Protein AF-A0A535X1C7-F1 (afdb_monomer)

Nearest PDB structures (foldseek):
 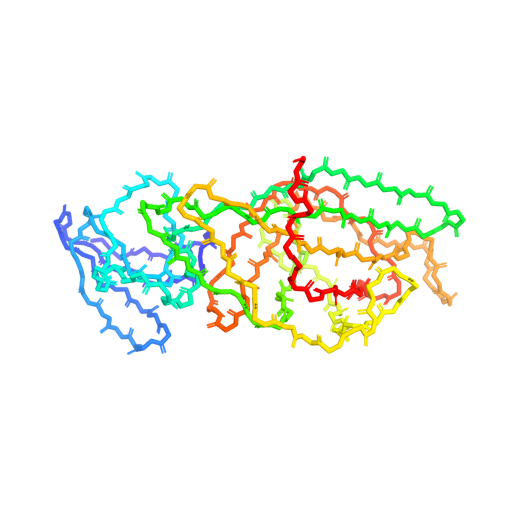 3o0l-assembly1_B  TM=4.549E-01  e=1.959E-02  Shewanella loihica PV-4
  3s3j-assembly1_A  TM=3.637E-01  e=4.095E-01  Homo sapiens
  6d3f-assembly2_B  TM=5.573E-01  e=8.124E+00  Homo sapiens
  4bei-assembly1_H  TM=3.444E-01  e=8.124E+00  Vibrio cholerae MJ-1236

Foldseek 3Di:
DWDQDLQFRWTWDDPQFKIFTQDPVGTDIDGPQEDEQQDAAPPLGHYPPHDDAAAARHNPQWDKDWPDWDDDPQKIKTKMKIWGQAQHKYKAWAWKDKFFAAPVRHTAQADEAECDDDPQHPDHTDIDIAGHRGMWIKMKMAGQDAPDPDPAFDWGQKMFIAGHVHDTTRIDGDTDRHHPRRYIYIHTIGHDPDD

Mean predicted aligned error: 5.24 Å

Structure (mmCIF, N/CA/C/O backbone):
data_AF-A0A535X1C7-F1
#
_entry.id   AF-A0A535X1C7-F1
#
loop_
_atom_site.group_PDB
_atom_site.id
_atom_site.type_symbol
_atom_site.label_atom_id
_atom_site.label_alt_id
_atom_site.label_comp_id
_atom_site.label_asym_id
_atom_site.label_entity_id
_atom_site.label_seq_id
_atom_site.pdbx_PDB_ins_code
_atom_site.Cartn_x
_atom_site.Cartn_y
_atom_site.Cartn_z
_atom_site.occupancy
_atom_site.B_iso_or_equiv
_atom_site.auth_seq_id
_atom_site.auth_comp_id
_atom_site.auth_asym_id
_atom_site.auth_atom_id
_atom_site.pdbx_PDB_model_num
ATOM 1 N N . MET A 1 1 ? -2.724 -20.119 21.065 1.00 73.81 1 MET A N 1
ATOM 2 C CA . MET A 1 1 ? -1.920 -20.561 19.904 1.00 73.81 1 MET A CA 1
ATOM 3 C C . MET A 1 1 ? -0.939 -19.453 19.563 1.00 73.81 1 MET A C 1
ATOM 5 O O . MET A 1 1 ? -1.372 -18.312 19.472 1.00 73.81 1 MET A O 1
ATOM 9 N N . LEU A 1 2 ? 0.356 -19.763 19.443 1.00 75.88 2 LEU A N 1
ATOM 10 C CA . LEU A 1 2 ? 1.364 -18.823 18.938 1.00 75.88 2 LEU A CA 1
ATOM 11 C C . LEU A 1 2 ? 1.465 -19.005 17.423 1.00 75.88 2 LEU A C 1
ATOM 13 O O . LEU A 1 2 ? 1.572 -20.139 16.959 1.00 75.88 2 LEU A O 1
ATOM 17 N N . VAL A 1 3 ? 1.399 -17.911 16.673 1.00 76.38 3 VAL A N 1
ATOM 18 C CA . VAL A 1 3 ? 1.400 -17.927 15.210 1.00 76.38 3 VAL A CA 1
ATOM 19 C C . VAL A 1 3 ? 2.336 -16.843 14.699 1.00 76.38 3 VAL A C 1
ATOM 21 O O . VAL A 1 3 ? 2.285 -15.696 15.142 1.00 76.38 3 VAL A O 1
ATOM 24 N N . TRP A 1 4 ? 3.163 -17.200 13.721 1.00 74.88 4 TRP A N 1
ATOM 25 C CA . TRP A 1 4 ? 3.834 -16.214 12.886 1.00 74.88 4 TRP A CA 1
ATOM 26 C C . TRP A 1 4 ? 2.927 -15.852 11.709 1.00 74.88 4 TRP A C 1
ATOM 28 O O . TRP A 1 4 ? 2.532 -16.714 10.919 1.00 74.88 4 TRP A O 1
ATOM 38 N N . ARG A 1 5 ? 2.567 -14.573 11.601 1.00 75.88 5 ARG A N 1
ATOM 39 C CA . ARG A 1 5 ? 1.722 -14.044 10.529 1.00 75.88 5 ARG A CA 1
ATOM 40 C C . ARG A 1 5 ? 2.622 -13.575 9.393 1.00 75.88 5 ARG A C 1
ATOM 42 O O . ARG A 1 5 ? 3.002 -12.410 9.361 1.00 75.88 5 ARG A O 1
ATOM 49 N N . LYS A 1 6 ? 2.927 -14.462 8.434 1.00 66.00 6 LYS A N 1
ATOM 50 C CA . LYS A 1 6 ? 3.754 -14.114 7.256 1.00 66.00 6 LYS A CA 1
ATOM 51 C C . LYS A 1 6 ? 3.234 -12.873 6.514 1.00 66.00 6 LYS A C 1
ATOM 53 O O . LYS A 1 6 ? 4.038 -12.094 6.026 1.00 66.00 6 LYS A O 1
ATOM 58 N N . ALA A 1 7 ? 1.911 -12.688 6.457 1.00 65.12 7 ALA A N 1
ATOM 59 C CA . ALA A 1 7 ? 1.269 -11.583 5.739 1.00 65.12 7 ALA A CA 1
ATOM 60 C C . ALA A 1 7 ? 1.717 -10.191 6.216 1.00 65.12 7 ALA A C 1
ATOM 62 O O . ALA A 1 7 ? 1.926 -9.315 5.384 1.00 65.12 7 ALA A O 1
ATOM 63 N N . ASP A 1 8 ? 1.927 -10.028 7.524 1.00 68.88 8 ASP A N 1
ATOM 64 C CA . ASP A 1 8 ? 2.294 -8.744 8.139 1.00 68.88 8 ASP A CA 1
ATOM 65 C C . ASP A 1 8 ? 3.696 -8.801 8.774 1.00 68.88 8 ASP A C 1
ATOM 67 O O . ASP A 1 8 ? 4.168 -7.835 9.361 1.00 68.88 8 ASP A O 1
ATOM 71 N N . ASN A 1 9 ? 4.358 -9.957 8.655 1.00 76.81 9 ASN A N 1
ATOM 72 C CA . ASN A 1 9 ? 5.636 -10.309 9.267 1.00 76.81 9 ASN A CA 1
ATOM 73 C C . ASN A 1 9 ? 5.696 -10.093 10.793 1.00 76.81 9 ASN A C 1
ATOM 75 O O . ASN A 1 9 ? 6.733 -9.720 11.338 1.00 76.81 9 ASN A O 1
ATOM 79 N N . LEU A 1 10 ? 4.588 -10.358 11.491 1.00 82.31 10 LEU A N 1
ATOM 80 C CA . LEU A 1 10 ? 4.491 -10.202 12.945 1.00 82.31 10 LEU A CA 1
ATOM 81 C C . LEU A 1 10 ? 4.341 -11.534 13.662 1.00 82.31 10 LEU A C 1
ATOM 83 O O . LEU A 1 10 ? 3.752 -12.492 13.149 1.00 82.31 10 LEU A O 1
ATOM 87 N N . THR A 1 11 ? 4.808 -11.557 14.905 1.00 86.25 11 THR A N 1
ATOM 88 C CA . THR A 1 11 ? 4.512 -12.640 15.840 1.00 86.25 11 THR A CA 1
ATOM 89 C C . THR A 1 11 ? 3.292 -12.258 16.664 1.00 86.25 11 THR A C 1
ATOM 91 O O . THR A 1 11 ? 3.236 -11.176 17.247 1.00 86.25 11 THR A O 1
ATOM 94 N N . ALA A 1 12 ? 2.304 -13.150 16.719 1.00 88.56 12 ALA A N 1
ATOM 95 C CA . ALA A 1 12 ? 1.123 -12.955 17.543 1.00 88.56 12 ALA A CA 1
ATOM 96 C C . ALA A 1 12 ? 0.760 -14.231 18.305 1.00 88.56 12 ALA A C 1
ATOM 98 O O . ALA A 1 12 ? 0.859 -15.350 17.798 1.00 88.56 12 ALA A O 1
ATOM 99 N N . PHE A 1 13 ? 0.295 -14.062 19.534 1.00 88.81 13 PHE A N 1
ATOM 100 C CA . PHE A 1 13 ? -0.318 -15.120 20.326 1.00 88.81 13 PHE A CA 1
ATOM 101 C C . PHE A 1 13 ? -1.794 -14.793 20.520 1.00 88.81 13 PHE A C 1
ATOM 103 O O . PHE A 1 13 ? -2.126 -13.659 20.833 1.00 88.81 13 PHE A O 1
ATOM 110 N N . THR A 1 14 ? -2.680 -15.776 20.368 1.00 90.12 14 THR A N 1
ATOM 111 C CA . THR A 1 14 ? -4.113 -15.611 20.660 1.00 90.12 14 THR A CA 1
ATOM 112 C C . THR A 1 14 ? -4.622 -16.702 21.593 1.00 90.12 14 THR A C 1
ATOM 114 O O . THR A 1 14 ? -4.205 -17.865 21.498 1.00 90.12 14 THR A O 1
ATOM 117 N N . ASN A 1 15 ? -5.540 -16.343 22.490 1.00 90.75 15 ASN A N 1
ATOM 118 C CA . ASN A 1 15 ? -6.303 -17.289 23.311 1.00 90.75 15 ASN A CA 1
ATOM 119 C C . ASN A 1 15 ? -7.734 -17.522 22.777 1.00 90.75 15 ASN A C 1
ATOM 121 O O . ASN A 1 15 ? -8.519 -18.196 23.438 1.00 90.75 15 ASN A O 1
ATOM 125 N N . GLY A 1 16 ? -8.067 -16.973 21.601 1.00 89.19 16 GLY A N 1
ATOM 126 C CA . GLY A 1 16 ? -9.388 -17.060 20.970 1.00 89.19 16 GLY A CA 1
ATOM 127 C C . GLY A 1 16 ? -10.312 -15.868 21.243 1.00 89.19 16 GLY A C 1
ATOM 128 O O . GLY A 1 16 ? -11.309 -15.715 20.548 1.00 89.19 16 GLY A O 1
ATOM 129 N N . THR A 1 17 ? -9.992 -15.004 22.211 1.00 9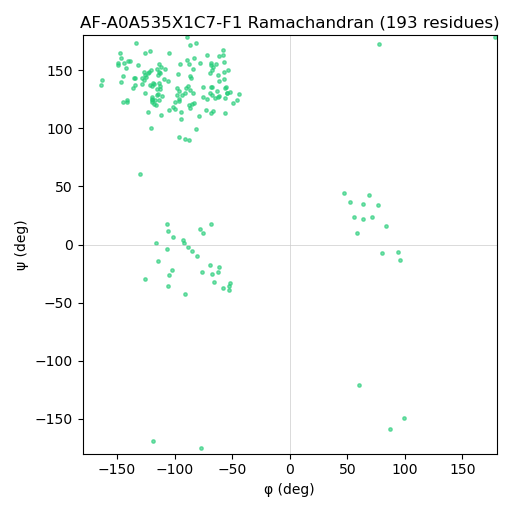3.25 17 THR A N 1
ATOM 130 C CA . THR A 1 17 ? -10.744 -13.761 22.482 1.00 93.25 17 THR A CA 1
ATOM 131 C C . THR A 1 17 ? -9.850 -12.524 22.483 1.00 93.25 17 THR A C 1
ATOM 133 O O . THR A 1 17 ? -10.288 -11.433 22.115 1.00 93.25 17 THR A O 1
ATOM 136 N N . GLN A 1 18 ? -8.586 -12.699 22.857 1.00 94.62 18 GLN A N 1
ATOM 137 C CA . GLN A 1 18 ? -7.546 -11.686 22.884 1.00 94.62 18 GLN A CA 1
ATOM 138 C C . GLN A 1 18 ? -6.329 -12.148 22.101 1.00 94.62 18 GLN A C 1
ATOM 140 O O . GLN A 1 18 ? -5.991 -13.337 22.075 1.00 94.62 18 GLN A O 1
ATOM 145 N N . SER A 1 19 ? -5.657 -11.166 21.519 1.00 94.00 19 SER A N 1
ATOM 146 C CA . SER A 1 19 ? -4.437 -11.332 20.753 1.00 94.00 19 SER A CA 1
ATOM 147 C C . SER A 1 19 ? -3.358 -10.409 21.325 1.00 94.00 19 SER A C 1
ATOM 149 O O . SER A 1 19 ? -3.596 -9.226 21.565 1.00 94.00 19 SER A O 1
ATOM 151 N N . TRP A 1 20 ? -2.181 -10.976 21.576 1.00 94.44 20 TRP A N 1
ATOM 152 C CA . TRP A 1 20 ? -0.953 -10.283 21.952 1.00 94.44 20 TRP A CA 1
ATOM 153 C C . TRP A 1 20 ? -0.083 -10.205 20.710 1.00 94.44 20 TRP A C 1
ATOM 155 O O . TRP A 1 20 ? 0.270 -11.247 20.152 1.00 94.44 20 TRP A O 1
ATOM 165 N N . VAL A 1 21 ? 0.213 -8.994 20.259 1.00 93.94 21 VAL A N 1
ATOM 166 C CA . VAL A 1 21 ? 0.893 -8.740 18.991 1.00 93.94 21 VAL A CA 1
ATOM 167 C C . VAL A 1 21 ? 2.195 -8.014 19.285 1.00 93.94 21 VAL A C 1
ATOM 169 O O . VAL A 1 21 ? 2.185 -6.989 19.958 1.00 93.94 21 VAL A O 1
ATOM 172 N N . ASP A 1 22 ? 3.304 -8.565 18.802 1.00 91.88 22 ASP A N 1
ATOM 173 C CA . ASP A 1 22 ? 4.608 -7.905 18.838 1.00 91.88 22 ASP A CA 1
ATOM 174 C C . ASP A 1 22 ? 4.688 -6.919 17.669 1.00 91.88 22 ASP A C 1
ATOM 176 O O . ASP A 1 22 ? 4.850 -7.341 16.524 1.00 91.88 22 ASP A O 1
ATOM 180 N N . GLY A 1 23 ? 4.448 -5.636 17.949 1.00 91.25 23 GLY A N 1
ATOM 181 C CA . GLY A 1 23 ? 4.318 -4.564 16.964 1.00 91.25 23 GLY A CA 1
ATOM 182 C C . GLY A 1 23 ? 5.372 -3.458 17.114 1.00 91.25 23 GLY A C 1
ATOM 183 O O . GLY A 1 23 ? 6.322 -3.583 17.887 1.00 91.25 23 GLY A O 1
ATOM 184 N N . PRO A 1 24 ? 5.211 -2.325 16.404 1.00 91.88 24 PRO A N 1
ATOM 185 C CA . PRO A 1 24 ? 6.160 -1.207 16.445 1.00 91.88 24 PRO A CA 1
ATOM 186 C C . PRO A 1 24 ? 6.321 -0.563 17.833 1.00 91.88 24 PRO A C 1
ATOM 188 O O . PRO A 1 24 ? 7.327 0.097 18.085 1.00 91.88 24 PRO A O 1
ATOM 191 N N . PHE A 1 25 ? 5.362 -0.769 18.739 1.00 92.50 25 PHE A N 1
ATOM 192 C CA . PHE A 1 25 ? 5.393 -0.260 20.114 1.00 92.50 25 PHE A CA 1
ATOM 193 C C . PHE A 1 25 ? 5.675 -1.361 21.151 1.00 92.50 25 PHE A C 1
ATOM 195 O O . PHE A 1 25 ? 5.450 -1.170 22.346 1.00 92.50 25 PHE A O 1
ATOM 202 N N . GLY A 1 26 ? 6.206 -2.503 20.704 1.00 92.44 26 GLY A N 1
ATOM 203 C CA . GLY A 1 26 ? 6.434 -3.691 21.520 1.00 92.44 26 GLY A CA 1
ATOM 204 C C . GLY A 1 26 ? 5.211 -4.605 21.568 1.00 92.44 26 GLY A C 1
ATOM 205 O O . GLY A 1 26 ? 4.350 -4.570 20.690 1.00 92.44 26 GLY A O 1
ATOM 206 N N . VAL A 1 27 ? 5.145 -5.450 22.598 1.00 93.69 27 VAL A N 1
ATOM 207 C CA . VAL A 1 27 ? 4.036 -6.397 22.763 1.00 93.69 27 VAL A CA 1
ATOM 208 C C . VAL A 1 27 ? 2.818 -5.678 23.331 1.00 93.69 27 VAL A C 1
ATOM 210 O O . VAL A 1 27 ? 2.787 -5.315 24.507 1.00 93.69 27 VAL A O 1
ATOM 213 N N . GLU A 1 28 ? 1.788 -5.540 22.505 1.00 95.00 28 GLU A N 1
ATOM 214 C CA . GLU A 1 28 ? 0.512 -4.926 22.862 1.00 95.00 28 GLU A CA 1
ATOM 215 C C . GLU A 1 28 ? -0.612 -5.971 22.845 1.00 95.00 28 GLU A C 1
ATOM 217 O O . GLU A 1 28 ? -0.526 -7.000 22.173 1.00 95.00 28 GLU A O 1
ATOM 222 N N . THR A 1 29 ? -1.687 -5.732 23.602 1.00 95.75 29 THR A N 1
ATOM 223 C CA . THR A 1 29 ? -2.838 -6.644 23.681 1.00 95.75 29 THR A CA 1
ATOM 224 C C . THR A 1 29 ? -4.113 -5.972 23.193 1.00 95.75 29 THR A C 1
ATOM 226 O O . THR A 1 29 ? -4.365 -4.805 23.492 1.00 95.75 29 THR A O 1
ATOM 229 N N . ARG A 1 30 ? -4.928 -6.717 22.446 1.00 96.25 30 ARG A N 1
ATOM 230 C CA . ARG A 1 30 ? -6.232 -6.270 21.947 1.00 96.25 30 ARG A CA 1
ATOM 231 C C . ARG A 1 30 ? -7.217 -7.422 21.845 1.00 96.25 30 ARG A C 1
ATOM 233 O O . ARG A 1 30 ? -6.819 -8.587 21.852 1.00 96.25 30 ARG A O 1
ATOM 240 N N . LEU A 1 31 ? -8.504 -7.111 21.703 1.00 96.44 31 LEU A N 1
ATOM 241 C CA . LEU A 1 31 ? -9.489 -8.130 21.345 1.00 96.44 31 LEU A CA 1
ATOM 242 C C . LEU A 1 31 ? -9.229 -8.643 19.924 1.00 96.44 31 LEU A C 1
ATOM 244 O O . LEU A 1 31 ? -8.709 -7.927 19.063 1.00 96.44 31 LEU A O 1
ATOM 248 N N . ASP A 1 32 ? -9.627 -9.884 19.658 1.00 91.38 32 ASP A N 1
ATOM 249 C CA . ASP A 1 32 ? -9.481 -10.451 18.316 1.00 91.38 32 ASP A CA 1
ATOM 250 C C . ASP A 1 32 ? -10.357 -9.723 17.278 1.00 91.38 32 ASP A C 1
ATOM 252 O O . ASP A 1 32 ? -9.929 -9.495 16.145 1.00 91.38 32 ASP A O 1
ATOM 256 N N . ALA A 1 33 ? -11.518 -9.231 17.733 1.00 94.38 33 ALA A N 1
ATOM 257 C CA . ALA A 1 33 ? -12.459 -8.384 16.994 1.00 94.38 33 ALA A CA 1
ATOM 258 C C . ALA A 1 33 ? -12.013 -6.912 16.842 1.00 94.38 33 ALA A C 1
ATOM 260 O O . ALA A 1 33 ? -12.808 -6.061 16.443 1.00 94.38 33 ALA A O 1
ATOM 261 N N . GLN A 1 34 ? -10.768 -6.592 17.198 1.00 96.56 34 GLN A N 1
ATOM 262 C CA . GLN A 1 34 ? -10.167 -5.266 17.046 1.00 96.56 34 GLN A CA 1
ATOM 263 C C . GLN A 1 34 ? -8.905 -5.340 16.179 1.00 96.56 34 GLN A C 1
ATOM 265 O O . GLN A 1 34 ? -8.350 -6.418 15.953 1.00 96.56 34 GLN A O 1
ATOM 270 N N . ARG A 1 35 ? -8.409 -4.192 15.722 1.00 96.06 35 ARG A N 1
ATOM 271 C CA . ARG A 1 35 ? -7.079 -4.030 15.116 1.00 96.06 35 ARG A CA 1
ATOM 272 C C . ARG A 1 35 ? -6.400 -2.799 15.692 1.00 96.06 35 ARG A C 1
ATOM 274 O O . ARG A 1 35 ? -7.072 -1.804 15.952 1.00 96.06 35 ARG A O 1
ATOM 281 N N . PHE A 1 36 ? -5.087 -2.849 15.890 1.00 96.75 36 PHE A N 1
ATOM 282 C CA . PHE A 1 36 ? -4.347 -1.613 16.128 1.00 96.75 36 PHE A CA 1
ATOM 283 C C . PHE A 1 36 ? -4.356 -0.756 14.863 1.00 96.75 36 PHE A C 1
ATOM 285 O O . PHE A 1 36 ? -4.397 -1.290 13.758 1.00 96.75 36 PHE A O 1
ATOM 292 N N . PHE A 1 37 ? -4.299 0.566 15.013 1.00 96.25 37 PHE A N 1
ATOM 293 C CA . PHE A 1 37 ? -4.311 1.504 13.884 1.00 96.25 37 PHE A CA 1
ATOM 294 C C . PHE A 1 37 ? -3.259 1.193 12.806 1.00 96.25 37 PHE A C 1
ATOM 296 O O . PHE A 1 37 ? -3.503 1.396 11.621 1.00 96.25 37 PHE A O 1
ATOM 303 N N . TRP A 1 38 ? -2.106 0.660 13.204 1.00 94.88 38 TRP A N 1
ATOM 304 C CA . TRP A 1 38 ? -0.990 0.339 12.320 1.00 94.88 38 TRP A CA 1
ATOM 305 C C . TRP A 1 38 ? -1.103 -1.047 11.656 1.00 94.88 38 TRP A C 1
ATOM 307 O O . TRP A 1 38 ? -0.262 -1.378 10.825 1.00 94.88 38 TRP A O 1
ATOM 317 N N . GLU A 1 39 ? -2.103 -1.870 11.997 1.00 94.69 39 GLU A N 1
ATOM 318 C CA . GLU A 1 39 ? -2.315 -3.196 11.394 1.00 94.69 39 GLU A CA 1
ATOM 319 C C . GLU A 1 39 ? -3.138 -3.130 10.103 1.00 94.69 39 GLU A C 1
ATOM 321 O O . GLU A 1 39 ? -4.135 -2.417 10.059 1.00 94.69 39 GLU A O 1
ATOM 326 N N . PRO A 1 40 ? -2.844 -3.957 9.085 1.00 93.94 40 PRO A N 1
ATOM 327 C CA . PRO A 1 40 ? -3.793 -4.207 8.007 1.00 93.94 40 PRO A CA 1
ATOM 328 C C . PRO A 1 40 ? -5.139 -4.718 8.543 1.00 93.94 40 PRO A C 1
ATOM 330 O O . PRO A 1 40 ? -5.199 -5.614 9.394 1.00 93.94 40 PRO A O 1
ATOM 333 N N . ASN A 1 41 ? -6.232 -4.159 8.022 1.00 95.25 41 ASN A N 1
ATOM 334 C CA . ASN A 1 41 ? -7.592 -4.442 8.485 1.00 95.25 41 ASN A CA 1
ATOM 335 C C . ASN A 1 41 ? -8.548 -4.781 7.323 1.00 95.25 41 ASN A C 1
ATOM 337 O O . ASN A 1 41 ? -9.543 -4.085 7.116 1.00 95.25 41 ASN A O 1
ATOM 341 N N . PRO A 1 42 ? -8.275 -5.848 6.547 1.00 90.62 42 PRO A N 1
ATOM 342 C CA . PRO A 1 42 ? -9.122 -6.226 5.412 1.00 90.62 42 PRO A CA 1
ATOM 343 C C . PRO A 1 42 ? -10.554 -6.604 5.828 1.00 90.62 42 PRO A C 1
ATOM 345 O O . PRO A 1 42 ? -11.471 -6.502 5.018 1.00 90.62 42 PRO A O 1
ATOM 348 N N . ASP A 1 43 ? -10.742 -7.010 7.086 1.00 91.75 43 ASP A N 1
ATOM 349 C CA . ASP A 1 43 ? -12.026 -7.448 7.639 1.00 91.75 43 ASP A CA 1
ATOM 350 C C . ASP A 1 43 ? -12.866 -6.291 8.218 1.00 91.75 43 ASP A C 1
ATOM 352 O O . ASP A 1 43 ? -13.974 -6.523 8.699 1.00 91.75 43 ASP A O 1
ATOM 356 N N . GLY A 1 44 ? -12.354 -5.052 8.210 1.00 93.06 44 GLY A N 1
ATOM 357 C CA . GLY A 1 44 ? -13.087 -3.876 8.696 1.00 93.06 44 GLY A CA 1
ATOM 358 C C . GLY A 1 44 ? -13.423 -3.916 10.193 1.00 93.06 44 GLY A C 1
ATOM 359 O O . GLY A 1 44 ? -14.488 -3.459 10.607 1.00 93.06 44 GLY A O 1
ATOM 360 N N . LEU A 1 45 ? -12.538 -4.482 11.017 1.00 95.50 45 LEU A N 1
ATOM 361 C CA . LEU A 1 45 ? -12.714 -4.563 12.469 1.00 95.50 45 LEU A CA 1
ATOM 362 C C . LEU A 1 45 ? -12.542 -3.198 13.145 1.00 95.50 45 LEU A C 1
ATOM 364 O O . LEU A 1 45 ? -11.946 -2.277 12.585 1.00 95.50 45 LEU A O 1
ATOM 368 N N . ALA A 1 46 ? -13.013 -3.088 14.389 1.00 96.62 46 ALA A N 1
ATOM 369 C CA . ALA A 1 46 ? -12.870 -1.869 15.177 1.00 96.62 46 ALA A CA 1
ATOM 370 C C . ALA A 1 46 ? -11.389 -1.522 15.409 1.00 96.62 46 ALA A C 1
ATOM 372 O O . ALA A 1 46 ? -10.613 -2.345 15.900 1.00 96.62 46 ALA A O 1
ATOM 373 N N . ILE A 1 47 ? -11.012 -0.288 15.081 1.00 97.69 47 ILE A N 1
ATOM 374 C CA . ILE A 1 47 ? -9.636 0.196 15.205 1.00 97.69 47 ILE A CA 1
ATOM 375 C C . ILE A 1 47 ? -9.411 0.767 16.603 1.00 97.69 47 ILE A C 1
ATOM 377 O O . ILE A 1 47 ? -10.258 1.500 17.119 1.00 97.69 47 ILE A O 1
ATOM 381 N N . ILE A 1 48 ? -8.266 0.437 17.205 1.00 96.62 48 ILE A N 1
ATOM 382 C CA . ILE A 1 48 ? -7.834 0.979 18.491 1.00 96.62 48 ILE A CA 1
ATOM 383 C C . ILE A 1 48 ? -6.466 1.697 18.394 1.00 96.62 48 ILE A C 1
ATOM 385 O O . ILE A 1 48 ? -5.545 1.181 17.750 1.00 96.62 48 ILE A O 1
ATOM 389 N N . PRO A 1 49 ? -6.312 2.870 19.045 1.00 95.56 49 PRO A N 1
ATOM 390 C CA . PRO A 1 49 ? -7.396 3.670 19.618 1.00 95.56 49 PRO A CA 1
ATOM 391 C C . PRO A 1 49 ? -8.371 4.129 18.520 1.00 95.56 49 PRO A C 1
ATOM 393 O O . 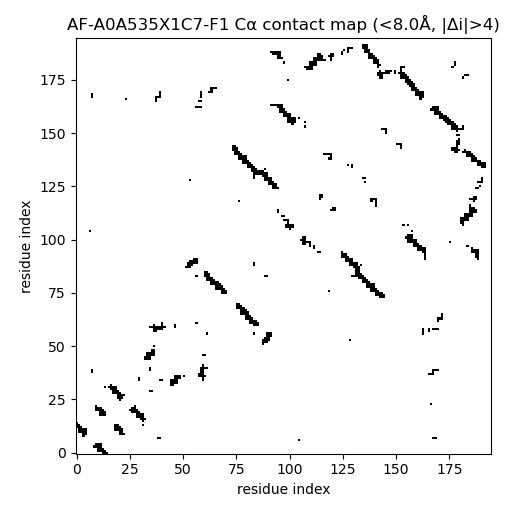PRO A 1 49 ? -8.055 4.053 17.333 1.00 95.56 49 PRO A O 1
ATOM 396 N N . THR A 1 50 ? -9.574 4.549 18.917 1.00 96.12 50 THR A N 1
ATOM 397 C CA . THR A 1 50 ? -10.584 5.013 17.960 1.00 96.12 50 THR A CA 1
ATOM 398 C C . THR A 1 50 ? -9.999 6.151 17.119 1.00 96.12 50 THR A C 1
ATOM 400 O O . THR A 1 50 ? -9.519 7.120 17.713 1.00 96.12 50 THR A O 1
ATOM 403 N N . PRO A 1 51 ? -10.036 6.060 15.777 1.00 95.69 51 PRO A N 1
ATOM 404 C CA . PRO A 1 51 ? -9.530 7.119 14.914 1.00 95.69 51 PRO A CA 1
ATOM 405 C C . PRO A 1 51 ? -10.228 8.451 15.196 1.00 95.69 51 PRO A C 1
ATOM 407 O O . PRO A 1 51 ? -11.414 8.466 15.546 1.00 95.69 51 PRO A O 1
ATOM 410 N N . THR A 1 52 ? -9.515 9.565 15.022 1.00 96.38 52 THR A N 1
ATOM 411 C CA . THR A 1 52 ? -10.094 10.907 15.116 1.00 96.38 52 THR A CA 1
ATOM 412 C C . THR A 1 52 ? -9.927 11.685 13.813 1.00 96.38 52 THR A C 1
ATOM 414 O O . THR A 1 52 ? -9.009 11.460 13.023 1.00 96.38 52 THR A O 1
ATOM 417 N N . ALA A 1 53 ? -10.871 12.589 13.541 1.00 95.50 53 ALA A N 1
ATOM 418 C CA . ALA A 1 53 ? -10.879 13.336 12.292 1.00 95.50 53 ALA A CA 1
ATOM 419 C C . ALA A 1 53 ? -9.647 14.249 12.193 1.00 95.50 53 ALA A C 1
ATOM 421 O O . ALA A 1 53 ? -9.416 15.088 13.060 1.00 95.50 53 ALA A O 1
ATOM 422 N N . GLY A 1 54 ? -8.902 14.119 11.097 1.00 92.62 54 GLY A N 1
ATOM 423 C CA . GLY A 1 54 ? -7.684 14.889 10.845 1.00 92.62 54 GLY A CA 1
ATOM 424 C C . GLY A 1 54 ? -6.397 14.190 11.283 1.00 92.62 54 GLY A C 1
ATOM 425 O O . GLY A 1 54 ? -5.322 14.680 10.936 1.00 92.62 54 GLY A O 1
ATOM 426 N N . ASP A 1 55 ? -6.487 13.035 11.954 1.00 95.19 55 ASP A N 1
ATOM 427 C CA . ASP A 1 55 ? -5.328 12.175 12.204 1.00 95.19 55 ASP A CA 1
ATOM 428 C C . ASP A 1 55 ? -4.658 11.755 10.894 1.00 95.19 55 ASP A C 1
ATOM 430 O O . ASP A 1 55 ? -5.236 11.844 9.804 1.00 95.19 55 ASP A O 1
ATOM 434 N N . ARG A 1 56 ? -3.419 11.268 10.987 1.00 95.69 56 ARG A N 1
ATOM 435 C CA . ARG A 1 56 ? -2.778 10.663 9.821 1.00 95.69 56 ARG A CA 1
ATOM 436 C C . ARG A 1 56 ? -3.567 9.438 9.367 1.00 95.69 56 ARG A C 1
ATOM 438 O O . ARG A 1 56 ? -4.142 8.710 10.174 1.00 95.69 56 ARG A O 1
ATOM 445 N N . CYS A 1 57 ? -3.593 9.200 8.066 1.00 97.06 57 CYS A N 1
ATOM 446 C CA . CYS A 1 57 ? -4.206 8.001 7.532 1.00 9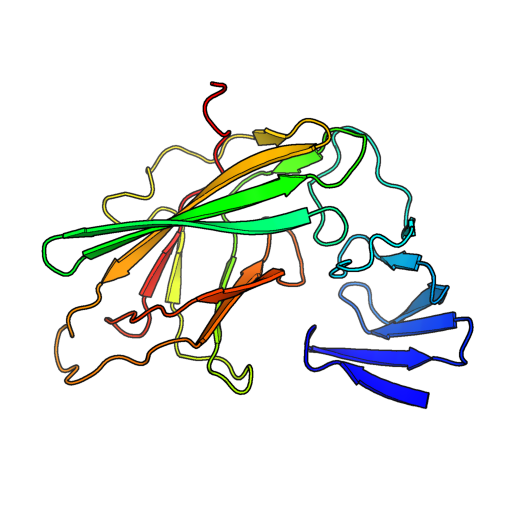7.06 57 CYS A CA 1
ATOM 447 C C . CYS A 1 57 ? -3.365 6.781 7.930 1.00 97.06 57 CYS A C 1
ATOM 449 O O . CYS A 1 57 ? -2.229 6.628 7.483 1.00 97.06 57 CYS A O 1
ATOM 451 N N . HIS A 1 58 ? -3.935 5.924 8.772 1.00 97.25 58 HIS A N 1
ATOM 452 C CA . HIS A 1 58 ? -3.270 4.731 9.277 1.00 97.25 58 HIS A CA 1
ATOM 453 C C . HIS A 1 58 ? -3.602 3.482 8.463 1.00 97.25 58 HIS A C 1
ATOM 455 O O . HIS A 1 58 ? -4.675 3.387 7.868 1.00 97.25 58 HIS A O 1
ATOM 461 N N . THR A 1 59 ? -2.711 2.493 8.496 1.00 96.88 59 THR A N 1
ATOM 462 C CA . THR A 1 59 ? -2.823 1.245 7.721 1.00 96.88 59 THR A CA 1
ATOM 463 C C . THR A 1 59 ? -4.171 0.536 7.917 1.00 96.88 59 THR A C 1
ATOM 465 O O . THR A 1 59 ? -4.759 0.065 6.945 1.00 96.88 59 THR A O 1
ATOM 468 N N . ALA A 1 60 ? -4.720 0.524 9.137 1.00 97.00 60 ALA A N 1
ATOM 469 C CA . ALA A 1 60 ? -5.999 -0.123 9.446 1.00 97.00 60 ALA A CA 1
ATOM 470 C C . ALA A 1 60 ? -7.229 0.573 8.846 1.00 97.00 60 ALA A C 1
ATOM 472 O O . ALA A 1 60 ? -8.307 -0.018 8.803 1.00 97.00 60 ALA A O 1
ATOM 473 N N . GLY A 1 61 ? -7.093 1.834 8.437 1.00 97.00 61 GLY A N 1
ATOM 474 C CA . GLY A 1 61 ? -8.158 2.628 7.827 1.00 97.00 61 GLY A CA 1
ATOM 475 C C . GLY A 1 61 ? -7.988 2.810 6.323 1.00 97.00 61 GLY A C 1
ATOM 476 O O . GLY A 1 61 ? -8.648 3.673 5.751 1.00 97.00 61 GLY A O 1
ATOM 477 N N . LEU A 1 62 ? -7.080 2.068 5.685 1.00 97.44 62 LEU A N 1
ATOM 478 C CA . LEU A 1 62 ? -6.687 2.297 4.302 1.00 97.44 62 LEU A CA 1
ATOM 479 C C . LEU A 1 62 ? -6.812 1.048 3.436 1.00 97.44 62 LEU A C 1
ATOM 481 O O . LEU A 1 62 ? -6.412 -0.049 3.817 1.00 97.44 62 LEU A O 1
ATOM 485 N N . ALA A 1 63 ? -7.255 1.264 2.200 1.00 97.25 63 ALA A N 1
ATOM 486 C CA . ALA A 1 63 ? -7.133 0.296 1.119 1.00 97.25 63 ALA A CA 1
ATOM 487 C C . ALA A 1 63 ? -6.206 0.824 0.021 1.00 97.25 63 ALA A C 1
ATOM 489 O O . ALA A 1 63 ? -6.194 2.018 -0.284 1.00 97.25 63 ALA A O 1
ATOM 490 N N . LEU A 1 64 ? -5.465 -0.088 -0.605 1.00 97.62 64 LEU A N 1
ATOM 491 C CA . LEU A 1 64 ? -4.576 0.190 -1.728 1.00 97.62 64 LEU A CA 1
ATOM 492 C C . LEU A 1 64 ? -5.103 -0.493 -2.990 1.00 97.62 64 LEU A C 1
ATOM 494 O O . LEU A 1 64 ? -5.505 -1.655 -2.949 1.00 97.62 64 LEU A O 1
ATOM 498 N N . ALA A 1 65 ? -5.036 0.201 -4.122 1.00 97.12 65 ALA A N 1
ATOM 499 C CA . ALA A 1 65 ? -5.319 -0.369 -5.433 1.00 97.12 65 ALA A CA 1
ATOM 500 C C . ALA A 1 65 ? -4.377 0.195 -6.501 1.00 97.12 65 ALA A C 1
ATOM 502 O O . ALA A 1 65 ? -3.938 1.340 -6.416 1.00 97.12 65 ALA A O 1
ATOM 503 N N . VAL A 1 66 ? -4.111 -0.592 -7.544 1.00 96.06 66 VAL A N 1
ATOM 504 C CA . VAL A 1 66 ? -3.544 -0.075 -8.795 1.00 96.06 66 VAL A CA 1
ATOM 505 C C . VAL A 1 66 ? -4.682 0.461 -9.665 1.00 96.06 66 VAL A C 1
ATOM 507 O O . VAL A 1 66 ? -5.701 -0.205 -9.839 1.00 96.06 66 VAL A O 1
ATOM 510 N N . VAL A 1 67 ? -4.529 1.680 -10.180 1.00 94.88 67 VAL A N 1
ATOM 511 C CA . VAL A 1 67 ? -5.507 2.326 -11.071 1.00 94.88 67 VAL A CA 1
ATOM 512 C C . VAL A 1 67 ? -5.187 2.015 -12.528 1.00 94.88 67 VAL A C 1
ATOM 514 O O . VAL A 1 67 ? -6.082 1.706 -13.308 1.00 94.88 67 VAL A O 1
ATOM 517 N N . GLY A 1 68 ? -3.908 2.076 -12.889 1.00 91.44 68 GLY A N 1
ATOM 518 C CA . GLY A 1 68 ? -3.439 1.849 -14.248 1.00 91.44 68 GLY A CA 1
ATOM 519 C C . GLY A 1 68 ? -1.931 2.020 -14.356 1.00 91.44 68 GLY A C 1
ATOM 520 O O . GLY A 1 68 ? -1.257 2.335 -13.372 1.00 91.44 68 GLY A O 1
ATOM 521 N N . SER A 1 69 ? -1.410 1.800 -15.558 1.00 91.88 69 SER A N 1
ATOM 522 C CA . SER A 1 69 ? -0.004 2.023 -15.871 1.00 91.88 69 SER A CA 1
ATOM 523 C C . SER A 1 69 ? 0.166 2.493 -17.306 1.00 91.88 69 SER A C 1
ATOM 525 O O . SER A 1 69 ? -0.443 1.914 -18.206 1.00 91.88 69 SER A O 1
ATOM 527 N N . ASP A 1 70 ? 1.066 3.443 -17.508 1.00 88.94 70 ASP A N 1
ATOM 528 C CA . ASP A 1 70 ? 1.470 3.939 -18.817 1.00 88.94 70 ASP A CA 1
ATOM 529 C C . ASP A 1 70 ? 2.924 3.554 -19.080 1.00 88.94 70 ASP A C 1
ATOM 531 O O . ASP A 1 70 ? 3.785 3.698 -18.213 1.00 88.94 70 ASP A O 1
ATOM 535 N N . ALA A 1 71 ? 3.205 3.041 -20.277 1.00 88.88 71 ALA A N 1
ATOM 536 C CA . ALA A 1 71 ? 4.530 2.564 -20.654 1.00 88.88 71 ALA A CA 1
ATOM 537 C C . ALA A 1 71 ? 4.992 3.190 -21.973 1.00 88.88 71 ALA A C 1
ATOM 539 O O . ALA A 1 71 ? 4.233 3.262 -22.939 1.00 88.88 71 ALA A O 1
ATOM 540 N N . GLY A 1 72 ? 6.261 3.590 -22.039 1.00 86.44 72 GLY A N 1
ATOM 541 C CA . GLY A 1 72 ? 6.857 4.182 -23.233 1.00 86.44 72 GLY A CA 1
ATOM 542 C C . GLY A 1 72 ? 8.380 4.180 -23.171 1.00 86.44 72 GLY A C 1
ATOM 543 O O . GLY A 1 72 ? 8.959 4.469 -22.132 1.00 86.44 72 GLY A O 1
ATOM 544 N N . ALA A 1 73 ? 9.032 3.836 -24.287 1.00 86.44 73 ALA A N 1
ATOM 545 C CA . ALA A 1 73 ? 10.495 3.844 -24.421 1.00 86.44 73 ALA A CA 1
ATOM 546 C C . ALA A 1 73 ? 11.242 3.165 -23.248 1.00 86.44 73 ALA A C 1
ATOM 548 O O . ALA A 1 73 ? 12.202 3.714 -22.722 1.00 86.44 73 ALA A O 1
ATOM 549 N N . GLY A 1 74 ? 10.767 1.995 -22.806 1.00 87.38 74 GLY A N 1
ATOM 550 C CA . GLY A 1 74 ? 11.377 1.237 -21.703 1.00 87.38 74 GLY A CA 1
ATOM 551 C C . GLY A 1 74 ? 11.028 1.719 -20.291 1.00 87.38 74 GLY A C 1
ATOM 552 O O . GLY A 1 74 ? 11.261 0.998 -19.326 1.00 87.38 74 GLY A O 1
ATOM 553 N N . ASN A 1 75 ? 10.344 2.852 -20.168 1.00 90.94 75 ASN A N 1
ATOM 554 C CA . ASN A 1 75 ? 9.895 3.410 -18.900 1.00 90.94 75 ASN A CA 1
ATOM 555 C C . ASN A 1 75 ? 8.434 3.021 -18.652 1.00 90.94 75 ASN A C 1
ATOM 55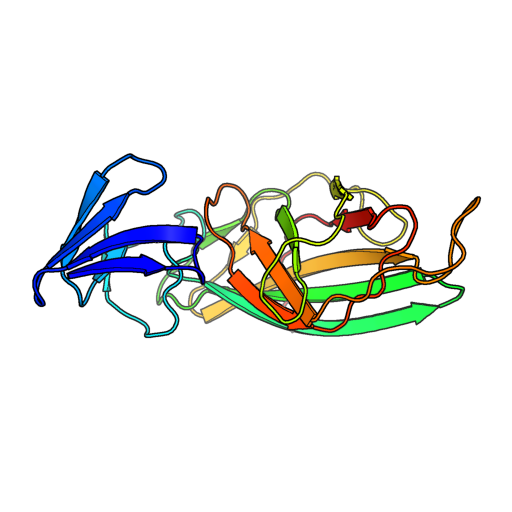7 O O . ASN A 1 75 ? 7.646 2.900 -19.598 1.00 90.94 75 ASN A O 1
ATOM 561 N N . VAL A 1 76 ? 8.066 2.819 -17.389 1.00 93.56 76 VAL A N 1
ATOM 562 C CA . VAL A 1 76 ? 6.687 2.562 -16.965 1.00 93.56 76 VAL A CA 1
ATOM 563 C C . VAL A 1 76 ? 6.362 3.418 -15.753 1.00 93.56 76 VAL A C 1
ATOM 565 O O . VAL A 1 76 ? 7.162 3.529 -14.827 1.00 93.56 76 VAL A O 1
ATOM 568 N N . VAL A 1 77 ? 5.170 4.004 -15.750 1.00 93.50 77 VAL A N 1
ATOM 569 C CA . VAL A 1 77 ? 4.602 4.716 -14.608 1.00 93.50 77 VAL A CA 1
ATOM 570 C C . VAL A 1 77 ? 3.327 3.998 -14.199 1.00 93.50 77 VAL A C 1
ATOM 572 O O . VAL A 1 77 ? 2.409 3.861 -15.000 1.00 93.50 77 VAL A O 1
ATOM 575 N N . GLY A 1 78 ? 3.270 3.524 -12.960 1.00 94.38 78 GLY A N 1
ATOM 576 C CA . GLY A 1 78 ? 2.063 2.990 -12.343 1.00 94.38 78 GLY A CA 1
ATOM 577 C C . GLY A 1 78 ? 1.391 4.040 -11.465 1.00 94.38 78 GLY A C 1
ATOM 578 O O . GLY A 1 78 ? 2.057 4.690 -10.657 1.00 94.38 78 GLY A O 1
ATOM 579 N N . THR A 1 79 ? 0.072 4.159 -11.587 1.00 94.75 79 THR A N 1
ATOM 580 C CA . THR A 1 79 ? -0.764 5.007 -10.732 1.00 94.75 79 THR A CA 1
ATOM 581 C C . THR A 1 79 ? -1.427 4.150 -9.666 1.00 94.75 79 THR A C 1
ATOM 583 O O . THR A 1 79 ? -2.166 3.211 -9.980 1.00 94.75 79 THR A O 1
ATOM 586 N N . PHE A 1 80 ? -1.190 4.484 -8.401 1.00 96.19 80 PHE A N 1
ATOM 587 C CA . PHE A 1 80 ? -1.700 3.753 -7.246 1.00 96.19 80 PHE A CA 1
ATOM 588 C C . PHE A 1 80 ? -2.603 4.654 -6.421 1.00 96.19 80 PHE A C 1
ATOM 590 O O . PHE A 1 80 ? -2.288 5.820 -6.203 1.00 96.19 80 PHE A O 1
ATOM 597 N N . ARG A 1 81 ? -3.719 4.102 -5.949 1.00 97.12 81 ARG A N 1
ATOM 598 C CA . ARG A 1 81 ? -4.730 4.818 -5.176 1.00 97.12 81 ARG A CA 1
ATOM 599 C C . ARG A 1 81 ? -4.800 4.280 -3.759 1.00 97.12 81 ARG A C 1
ATOM 601 O O . ARG A 1 81 ? -4.952 3.075 -3.555 1.00 97.12 81 ARG A O 1
ATOM 608 N N . LEU A 1 82 ? -4.742 5.197 -2.806 1.00 97.50 82 LEU A N 1
ATOM 609 C CA . LEU A 1 82 ? -5.051 4.991 -1.401 1.00 97.50 82 LEU A CA 1
ATOM 610 C C . LEU A 1 82 ? -6.484 5.464 -1.160 1.00 97.50 82 LEU A C 1
ATOM 612 O O . LEU A 1 82 ? -6.853 6.570 -1.547 1.00 97.50 82 LEU A O 1
ATOM 616 N N . THR A 1 83 ? -7.300 4.614 -0.549 1.00 97.56 83 THR A N 1
ATOM 617 C CA . THR A 1 83 ? -8.694 4.920 -0.204 1.00 97.56 83 THR A CA 1
ATOM 618 C C . THR A 1 83 ? -8.824 4.951 1.306 1.00 97.56 83 THR A C 1
ATOM 620 O O . THR A 1 83 ? -8.482 3.966 1.960 1.00 97.56 83 THR A O 1
ATOM 623 N N . ASN A 1 84 ? -9.318 6.061 1.849 1.00 97.38 84 ASN A N 1
ATOM 624 C CA . ASN A 1 84 ? -9.693 6.159 3.253 1.00 97.38 84 ASN A CA 1
ATOM 625 C C . ASN A 1 84 ? -10.983 5.366 3.474 1.00 97.38 84 ASN A C 1
ATOM 627 O O . ASN A 1 84 ? -12.007 5.712 2.905 1.00 97.38 84 ASN A O 1
ATOM 631 N N . GLN A 1 85 ? -10.943 4.307 4.273 1.00 97.00 85 GLN A N 1
ATOM 632 C CA . GLN A 1 85 ? -12.104 3.460 4.569 1.00 97.00 85 GLN A CA 1
ATOM 633 C C . GLN A 1 85 ? -12.872 3.913 5.819 1.00 97.00 85 GLN A C 1
ATOM 635 O O . GLN A 1 85 ? -13.827 3.257 6.228 1.00 97.00 85 GLN A O 1
ATOM 640 N N . LEU A 1 86 ? -12.439 5.003 6.455 1.00 97.06 86 LEU A N 1
ATOM 641 C CA . LEU A 1 86 ? -13.048 5.530 7.669 1.00 97.06 86 LEU A CA 1
ATOM 642 C C . LEU A 1 86 ? -14.194 6.495 7.346 1.00 97.06 86 LEU A C 1
ATOM 644 O O . LEU A 1 86 ? -14.187 7.191 6.331 1.00 97.06 86 LEU A O 1
ATOM 648 N N . ASP A 1 87 ? -15.116 6.636 8.299 1.00 96.81 87 ASP A N 1
ATOM 649 C CA . ASP A 1 87 ? -16.207 7.624 8.272 1.00 96.81 87 ASP A CA 1
ATOM 650 C C . ASP A 1 87 ? -15.759 9.048 8.656 1.00 96.81 87 ASP A C 1
ATOM 652 O O . ASP A 1 87 ? -16.573 9.932 8.923 1.00 96.81 87 ASP A O 1
ATOM 656 N N . MET A 1 88 ? -14.451 9.294 8.697 1.00 96.62 88 MET A N 1
ATOM 657 C CA . MET A 1 88 ? -13.860 10.583 9.041 1.00 96.62 88 MET A CA 1
ATOM 658 C C . MET A 1 88 ? -12.659 10.883 8.155 1.00 96.62 88 MET A C 1
ATOM 660 O O . MET A 1 88 ? -12.052 9.975 7.593 1.00 96.62 88 MET A O 1
ATOM 664 N N . SER A 1 89 ? -12.305 12.160 8.033 1.00 97.38 89 SER A N 1
ATOM 665 C CA . SER A 1 89 ? -11.135 12.568 7.260 1.00 97.38 89 SER A CA 1
ATOM 666 C C . SER A 1 89 ? -9.831 12.152 7.934 1.00 97.38 89 SER A C 1
ATOM 668 O O . SER A 1 89 ? -9.729 12.223 9.158 1.00 97.38 89 SER A O 1
ATOM 670 N N . CYS A 1 90 ? -8.816 11.843 7.138 1.00 97.75 90 CYS A N 1
ATOM 671 C CA . CYS A 1 90 ? -7.447 11.631 7.596 1.00 97.75 90 CYS A CA 1
ATOM 672 C C . CYS A 1 90 ? -6.452 12.391 6.706 1.00 97.75 90 CYS A C 1
ATOM 674 O O . CYS A 1 90 ? -6.843 13.002 5.708 1.00 97.75 90 CYS A O 1
ATOM 676 N N . THR A 1 91 ? -5.172 12.401 7.075 1.00 97.38 91 THR A N 1
ATOM 677 C CA . THR A 1 91 ? -4.129 13.138 6.351 1.00 97.38 91 THR A CA 1
ATOM 678 C C . THR A 1 91 ? -2.950 12.268 5.923 1.00 97.38 91 THR A C 1
ATOM 680 O O . THR A 1 91 ? -2.517 11.373 6.644 1.00 97.38 91 THR A O 1
ATOM 683 N N . PHE A 1 92 ? -2.392 12.557 4.749 1.00 96.12 92 PHE A N 1
ATOM 684 C CA . PHE A 1 92 ? -1.092 12.047 4.316 1.00 96.12 92 P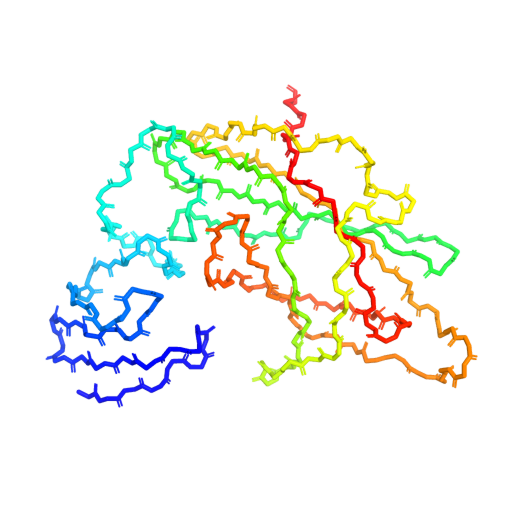HE A CA 1
ATOM 685 C C . PHE A 1 92 ? -0.077 13.181 4.230 1.00 96.12 92 PHE A C 1
ATOM 687 O O . PHE A 1 92 ? -0.416 14.306 3.859 1.00 96.12 92 PHE A O 1
ATOM 694 N N . PHE A 1 93 ? 1.186 12.870 4.507 1.00 94.62 93 PHE A N 1
ATOM 695 C CA . PHE A 1 93 ? 2.299 13.783 4.287 1.00 94.62 93 PHE A CA 1
ATOM 696 C C . PHE A 1 93 ? 3.539 13.003 3.849 1.00 94.62 93 PHE A C 1
ATOM 698 O O . PHE A 1 93 ? 4.003 12.123 4.562 1.00 94.62 93 PHE A O 1
ATOM 705 N N . GLY A 1 94 ? 4.098 13.326 2.682 1.00 92.50 94 GLY A N 1
ATOM 706 C CA . GLY A 1 94 ? 5.333 12.700 2.204 1.00 92.50 94 GLY A CA 1
ATOM 707 C C . GLY A 1 94 ? 5.127 11.571 1.197 1.00 92.50 94 GLY A C 1
ATOM 708 O O . GLY A 1 94 ? 4.208 11.595 0.379 1.00 92.50 94 GLY A O 1
ATOM 709 N N . PHE A 1 95 ? 6.051 10.614 1.226 1.00 93.44 95 PHE A N 1
ATOM 710 C CA . PHE A 1 95 ? 6.203 9.561 0.224 1.00 93.44 95 PHE A CA 1
ATOM 711 C C . PHE A 1 95 ? 5.932 8.196 0.856 1.00 93.44 95 PHE A C 1
ATOM 713 O O . PHE A 1 95 ? 6.498 7.921 1.920 1.00 93.44 95 PHE A O 1
ATOM 720 N N . PRO A 1 96 ? 5.144 7.324 0.212 1.00 95.12 96 PRO A N 1
ATOM 721 C CA . PRO A 1 96 ? 5.028 5.950 0.660 1.00 95.12 96 PRO A CA 1
ATOM 722 C C . PRO A 1 96 ? 6.343 5.185 0.437 1.00 95.12 96 PRO A C 1
ATOM 724 O O . PRO A 1 96 ? 7.157 5.515 -0.430 1.00 95.12 96 PRO A O 1
ATOM 727 N N . GLY A 1 97 ? 6.556 4.147 1.241 1.00 95.94 97 GLY A N 1
ATOM 728 C CA . GLY A 1 97 ? 7.556 3.115 0.981 1.00 95.94 97 GLY A CA 1
ATOM 729 C C . GLY A 1 97 ? 7.014 2.054 0.022 1.00 95.94 97 GLY A C 1
ATOM 730 O O . GLY A 1 97 ? 5.803 1.900 -0.120 1.00 95.94 97 GLY A O 1
ATOM 731 N N . ALA A 1 98 ? 7.908 1.295 -0.610 1.00 96.94 98 ALA A N 1
ATOM 732 C CA . ALA A 1 98 ? 7.542 0.209 -1.512 1.00 96.94 98 ALA A CA 1
ATOM 733 C C . ALA A 1 98 ? 8.534 -0.956 -1.410 1.00 96.94 98 ALA A C 1
ATOM 735 O O . ALA A 1 98 ? 9.733 -0.746 -1.231 1.00 96.94 98 ALA A O 1
ATOM 736 N N . GLN A 1 99 ? 8.026 -2.176 -1.558 1.00 97.50 99 GLN A N 1
ATOM 737 C CA . GLN A 1 99 ? 8.803 -3.410 -1.602 1.00 97.50 99 GLN A CA 1
ATOM 738 C C . GLN A 1 99 ? 8.183 -4.351 -2.640 1.00 97.50 99 GLN A C 1
ATOM 740 O O . GLN A 1 99 ? 7.007 -4.712 -2.548 1.00 97.50 99 GLN A O 1
ATOM 745 N N . LEU A 1 100 ? 8.976 -4.758 -3.632 1.00 98.06 100 LEU A N 1
ATOM 746 C CA . LEU A 1 100 ? 8.585 -5.794 -4.584 1.00 98.06 100 LEU A CA 1
ATOM 747 C C . LEU A 1 100 ? 8.667 -7.156 -3.904 1.00 98.06 100 LEU A C 1
ATOM 749 O O . LEU A 1 100 ? 9.646 -7.449 -3.215 1.00 98.06 100 LEU A O 1
ATOM 753 N N . LEU A 1 101 ? 7.656 -7.991 -4.114 1.00 97.69 101 LEU A N 1
ATOM 754 C CA . LEU A 1 101 ? 7.584 -9.334 -3.552 1.00 97.69 101 LEU A CA 1
ATOM 755 C C . LEU A 1 101 ? 7.371 -10.359 -4.665 1.00 97.69 101 LEU A C 1
ATOM 757 O O . LEU A 1 101 ? 6.665 -10.097 -5.647 1.00 97.69 101 LEU A O 1
ATOM 761 N N . ASP A 1 102 ? 7.948 -11.541 -4.499 1.00 96.50 102 ASP A N 1
ATOM 762 C CA . ASP A 1 102 ? 7.668 -12.681 -5.365 1.00 96.50 102 ASP A CA 1
ATOM 763 C C . ASP A 1 102 ? 6.317 -13.352 -5.029 1.00 96.50 102 ASP A C 1
ATOM 765 O O . ASP A 1 102 ? 5.529 -12.876 -4.204 1.00 96.50 102 ASP A O 1
ATOM 769 N N . ALA A 1 103 ? 6.013 -14.470 -5.694 1.00 95.38 103 ALA A N 1
ATOM 770 C CA . ALA A 1 103 ? 4.768 -15.208 -5.472 1.00 95.38 103 ALA A CA 1
ATOM 771 C C . ALA A 1 103 ? 4.682 -15.868 -4.082 1.00 95.38 103 ALA A C 1
ATOM 773 O O . ALA A 1 103 ? 3.574 -16.082 -3.584 1.00 95.38 103 ALA A O 1
ATOM 774 N N . ALA A 1 104 ? 5.824 -16.174 -3.458 1.00 93.75 104 ALA A N 1
ATOM 775 C CA . ALA A 1 104 ? 5.907 -16.714 -2.104 1.00 93.75 104 ALA A CA 1
ATOM 776 C C . ALA A 1 104 ? 5.778 -15.619 -1.028 1.00 93.75 104 ALA A C 1
ATOM 778 O O . ALA A 1 104 ? 5.597 -15.941 0.152 1.00 93.75 104 ALA A O 1
ATOM 779 N N . GLY A 1 105 ? 5.816 -14.344 -1.429 1.00 92.31 105 GLY A N 1
ATOM 780 C CA . GLY A 1 105 ? 5.810 -13.185 -0.541 1.00 92.31 105 GLY A CA 1
ATOM 781 C C . GLY A 1 105 ? 7.197 -12.826 -0.015 1.00 92.31 105 GLY A C 1
ATOM 782 O O . GLY A 1 105 ? 7.287 -12.091 0.964 1.00 92.31 105 GLY A O 1
ATOM 783 N N . ASP A 1 106 ? 8.258 -13.351 -0.627 1.00 93.94 106 ASP A N 1
ATOM 784 C CA . ASP A 1 106 ? 9.631 -13.051 -0.241 1.00 93.94 106 ASP A CA 1
ATOM 785 C C . ASP A 1 106 ? 10.116 -11.781 -0.974 1.00 93.94 106 ASP A C 1
ATOM 787 O O . ASP A 1 106 ? 9.702 -11.513 -2.111 1.00 93.94 106 ASP A O 1
ATOM 791 N N . PRO A 1 107 ? 10.949 -10.943 -0.326 1.00 95.38 107 PRO A N 1
ATOM 792 C CA . PRO A 1 107 ? 11.360 -9.662 -0.884 1.00 95.38 107 PRO A CA 1
ATOM 793 C C . PRO A 1 107 ? 12.293 -9.825 -2.086 1.00 95.38 107 PRO A C 1
ATOM 795 O O . PRO A 1 107 ? 13.316 -10.505 -2.022 1.00 95.38 107 PRO A O 1
ATOM 798 N N . LEU A 1 108 ? 11.964 -9.129 -3.174 1.00 96.56 108 LEU A N 1
ATOM 799 C CA . LEU A 1 108 ? 12.828 -8.943 -4.338 1.00 96.56 108 LEU A CA 1
ATOM 800 C C . LEU A 1 108 ? 13.704 -7.688 -4.173 1.00 96.56 108 LEU A C 1
ATOM 802 O O . LEU A 1 108 ? 13.337 -6.779 -3.418 1.00 96.56 108 LEU A O 1
ATOM 806 N N . PRO A 1 109 ? 14.836 -7.578 -4.898 1.00 95.75 109 PRO A N 1
ATOM 807 C CA . PRO A 1 109 ? 15.617 -6.345 -4.939 1.00 95.75 109 PRO A CA 1
ATOM 808 C C . PRO A 1 109 ? 14.716 -5.144 -5.227 1.00 95.75 109 PRO A C 1
ATOM 810 O O . PRO A 1 109 ? 13.988 -5.134 -6.217 1.00 95.75 109 PRO A O 1
ATOM 813 N N . THR A 1 110 ? 14.719 -4.172 -4.317 1.00 96.94 110 THR A N 1
ATOM 814 C CA . THR A 1 110 ? 13.923 -2.950 -4.430 1.00 96.94 110 THR A CA 1
ATOM 815 C C . THR A 1 110 ? 14.751 -1.777 -3.924 1.00 96.94 110 THR A C 1
ATOM 817 O O . THR A 1 110 ? 15.232 -1.793 -2.792 1.00 96.94 110 THR A O 1
ATOM 820 N N . ASN A 1 111 ? 14.915 -0.750 -4.752 1.00 95.38 111 ASN A N 1
ATOM 821 C CA . ASN A 1 111 ? 15.589 0.492 -4.392 1.00 95.38 111 ASN A CA 1
ATOM 822 C C . ASN A 1 111 ? 14.609 1.656 -4.564 1.00 95.38 111 ASN A C 1
ATOM 824 O O . ASN A 1 111 ? 14.355 2.098 -5.681 1.00 95.38 111 ASN A O 1
ATOM 828 N N . VAL A 1 112 ? 14.025 2.125 -3.460 1.00 94.50 112 VAL A N 1
ATOM 829 C CA . VAL A 1 112 ? 13.060 3.232 -3.490 1.00 94.50 112 VAL A CA 1
ATOM 830 C C . VAL A 1 112 ? 13.785 4.574 -3.499 1.00 94.50 112 VAL A C 1
ATOM 832 O O . VAL A 1 112 ? 14.507 4.905 -2.559 1.00 94.50 112 VAL A O 1
ATOM 835 N N . VAL A 1 113 ? 13.522 5.380 -4.526 1.00 92.94 113 VAL A N 1
ATOM 836 C CA . VAL A 1 113 ? 14.007 6.757 -4.659 1.00 92.94 113 VAL A CA 1
ATOM 837 C C . VAL A 1 113 ? 12.823 7.715 -4.544 1.00 92.94 113 VAL A C 1
ATOM 839 O O . VAL A 1 113 ? 11.957 7.769 -5.412 1.00 92.94 113 VAL A O 1
ATOM 842 N N . ARG A 1 114 ? 12.763 8.490 -3.458 1.00 90.75 114 ARG A N 1
ATOM 843 C CA . ARG A 1 114 ? 11.675 9.452 -3.210 1.00 90.75 114 ARG A CA 1
ATOM 844 C C . ARG A 1 114 ? 11.839 10.693 -4.088 1.00 90.75 114 ARG A C 1
ATOM 846 O O . ARG A 1 114 ? 12.902 11.307 -4.066 1.00 90.75 114 ARG A O 1
ATOM 853 N N . GLY A 1 115 ? 10.797 11.064 -4.829 1.00 81.69 115 GLY A N 1
ATOM 854 C CA . GLY A 1 115 ? 10.803 12.234 -5.717 1.00 81.69 115 GLY A CA 1
ATOM 855 C C . GLY A 1 115 ? 11.810 12.142 -6.870 1.00 81.69 115 GLY A C 1
ATOM 856 O O . GLY A 1 115 ? 12.248 13.172 -7.377 1.00 81.69 115 GLY A O 1
ATOM 857 N N . GLY A 1 116 ? 12.235 10.926 -7.232 1.00 68.75 116 GLY A N 1
ATOM 858 C CA . GLY A 1 116 ? 13.114 10.672 -8.376 1.00 68.75 116 GLY A CA 1
ATOM 859 C C . GLY A 1 116 ? 12.345 10.502 -9.692 1.00 68.75 116 GLY A C 1
ATOM 860 O O . GLY A 1 116 ? 11.133 10.353 -9.699 1.00 68.75 116 GLY A O 1
ATOM 861 N N . GLY A 1 117 ? 13.043 10.440 -10.824 1.00 64.75 117 GLY A N 1
ATOM 862 C CA . GLY A 1 117 ? 12.431 10.074 -12.109 1.00 64.75 117 GLY A CA 1
ATOM 863 C C . GLY A 1 117 ? 11.609 11.182 -12.787 1.00 64.75 117 GLY A C 1
ATOM 864 O O . GLY A 1 117 ? 11.401 12.267 -12.253 1.00 64.75 117 GLY A O 1
ATOM 865 N N . PHE A 1 118 ? 11.179 10.913 -14.023 1.00 57.59 118 PHE A N 1
ATOM 866 C CA . PHE A 1 118 ? 10.553 11.902 -14.917 1.00 57.59 118 PHE A CA 1
ATOM 867 C C . PHE A 1 118 ? 9.091 12.230 -14.558 1.00 57.59 118 PHE A C 1
ATOM 869 O O . PHE A 1 118 ? 8.606 13.306 -14.896 1.00 57.59 118 PHE A O 1
ATOM 876 N N . SER A 1 119 ? 8.393 11.321 -13.865 1.00 55.88 119 SER A N 1
ATOM 877 C CA . SER A 1 119 ? 6.950 11.433 -13.596 1.00 55.88 119 SER A CA 1
ATOM 878 C C . SER A 1 119 ? 6.577 11.616 -12.121 1.00 55.88 119 SER A C 1
ATOM 880 O O . SER A 1 119 ? 5.440 11.986 -11.838 1.00 55.88 119 SER A O 1
ATOM 882 N N . ALA A 1 120 ? 7.486 11.380 -11.169 1.00 57.44 120 ALA A N 1
ATOM 883 C CA . ALA A 1 120 ? 7.231 11.678 -9.762 1.00 57.44 120 ALA A CA 1
ATOM 884 C C . ALA A 1 120 ? 7.641 13.130 -9.505 1.00 57.44 120 ALA A C 1
ATOM 886 O O . ALA A 1 120 ? 8.796 13.441 -9.232 1.00 57.44 120 ALA A O 1
ATOM 887 N N . THR A 1 121 ? 6.684 14.038 -9.684 1.00 53.16 121 THR A N 1
ATOM 888 C CA . THR A 1 121 ? 6.877 15.487 -9.577 1.00 53.16 121 THR A CA 1
ATOM 889 C C . THR A 1 121 ? 7.713 15.871 -8.354 1.00 53.16 121 THR A C 1
ATOM 891 O O . THR A 1 121 ? 7.370 15.511 -7.228 1.00 53.16 121 THR A O 1
ATOM 894 N N . SER A 1 122 ? 8.746 16.686 -8.573 1.00 52.00 122 SER A N 1
ATOM 895 C CA . SER A 1 122 ? 9.626 17.291 -7.563 1.00 52.00 122 SER A CA 1
ATOM 896 C C . SER A 1 122 ? 8.937 18.348 -6.683 1.00 52.00 122 SER A C 1
ATOM 898 O O . SER A 1 122 ? 9.610 19.199 -6.098 1.00 52.00 122 SER A O 1
ATOM 900 N N . ALA A 1 123 ? 7.601 18.374 -6.648 1.00 60.59 123 ALA A N 1
ATOM 901 C CA . ALA A 1 123 ? 6.866 19.285 -5.789 1.00 60.59 123 ALA A CA 1
ATOM 902 C C . ALA A 1 123 ? 7.106 18.873 -4.326 1.00 60.59 123 ALA A C 1
ATOM 904 O O . ALA A 1 123 ? 7.076 17.675 -4.023 1.00 60.59 123 ALA A O 1
ATOM 905 N N . PRO A 1 124 ? 7.373 19.827 -3.416 1.00 65.56 124 PRO A N 1
ATOM 906 C CA . PRO A 1 124 ? 7.537 19.504 -2.008 1.00 65.56 124 PRO A CA 1
ATOM 907 C C . PRO A 1 124 ? 6.272 18.802 -1.495 1.00 65.56 124 PRO A C 1
ATOM 909 O O . PRO A 1 124 ? 5.170 19.176 -1.910 1.00 65.56 124 PRO A O 1
ATOM 912 N N . PRO A 1 125 ? 6.402 17.802 -0.606 1.00 73.50 125 PRO A N 1
ATOM 913 C CA . PRO A 1 125 ? 5.243 17.156 -0.017 1.00 73.50 125 PRO A CA 1
ATOM 914 C C . PRO A 1 125 ? 4.318 18.184 0.626 1.00 73.50 125 PRO A C 1
ATOM 916 O O . PRO A 1 125 ? 4.754 19.031 1.407 1.00 73.50 125 PRO A O 1
ATOM 919 N N . LEU A 1 126 ? 3.038 18.094 0.290 1.00 85.94 126 LEU A N 1
ATOM 920 C CA . LEU A 1 126 ? 1.974 18.873 0.904 1.00 85.94 126 LEU A CA 1
ATOM 921 C C . LEU A 1 126 ? 1.139 17.939 1.773 1.00 85.94 126 LEU A C 1
ATOM 923 O O . LEU A 1 126 ? 1.024 16.748 1.481 1.00 85.94 126 LEU A O 1
ATOM 927 N N . THR A 1 127 ? 0.547 18.479 2.834 1.00 93.56 127 THR A N 1
ATOM 928 C CA . THR A 1 127 ? -0.439 17.732 3.614 1.00 93.56 127 THR A CA 1
ATOM 929 C C . THR A 1 127 ? -1.675 17.504 2.751 1.00 93.56 127 THR A C 1
ATOM 931 O O . THR A 1 127 ? -2.366 18.454 2.382 1.00 93.56 127 THR A O 1
ATOM 934 N N . VAL A 1 128 ? -1.952 16.243 2.433 1.00 94.75 128 VAL A N 1
ATOM 935 C CA . VAL A 1 128 ? -3.132 15.826 1.674 1.00 94.75 128 VAL A CA 1
ATOM 936 C C . VAL A 1 128 ? -4.214 15.429 2.660 1.00 94.75 128 VAL A C 1
ATOM 938 O O . VAL A 1 128 ? -4.062 14.446 3.379 1.00 94.75 128 VAL A O 1
ATOM 941 N N . VAL A 1 129 ? -5.308 16.186 2.696 1.00 96.62 129 VAL A N 1
ATOM 942 C CA . VAL A 1 129 ? -6.502 15.817 3.462 1.00 96.62 129 VAL A CA 1
ATOM 943 C C . VAL A 1 129 ? -7.358 14.895 2.603 1.00 96.62 129 VAL A C 1
ATOM 945 O O . VAL A 1 129 ? -7.799 15.288 1.525 1.00 96.62 129 VAL A O 1
ATOM 948 N N . VAL A 1 130 ? -7.612 13.685 3.090 1.00 97.06 130 VAL A N 1
ATOM 949 C CA . VAL A 1 130 ? -8.479 12.701 2.443 1.00 97.06 130 VAL A CA 1
ATOM 950 C C . VAL A 1 130 ? -9.800 12.657 3.210 1.00 97.06 130 VAL A C 1
ATOM 952 O O . VAL A 1 130 ? -9.798 12.292 4.389 1.00 97.06 130 VAL A O 1
ATOM 955 N N . PRO A 1 131 ? -10.934 13.042 2.596 1.00 97.12 131 PRO A N 1
ATOM 956 C CA . PRO A 1 131 ? -12.247 12.935 3.227 1.00 97.12 131 PRO A CA 1
ATOM 957 C C . PRO A 1 131 ? -12.583 11.500 3.648 1.00 97.12 131 PRO A C 1
ATOM 959 O O . PRO A 1 131 ? -11.936 10.545 3.213 1.00 97.12 131 PRO A O 1
ATOM 962 N N . ALA A 1 132 ? -13.627 11.344 4.463 1.00 96.94 132 ALA A N 1
ATOM 963 C CA . ALA A 1 132 ? -14.241 10.039 4.703 1.00 96.94 132 ALA A CA 1
ATOM 964 C C . ALA A 1 132 ? -14.588 9.372 3.363 1.00 96.94 132 ALA A C 1
ATOM 966 O O . ALA A 1 132 ? -15.166 10.033 2.497 1.00 96.94 132 ALA A O 1
ATOM 967 N N . HIS A 1 133 ? -14.211 8.104 3.177 1.00 96.81 133 HIS A N 1
ATOM 968 C CA . HIS A 1 133 ? -14.396 7.366 1.909 1.00 96.81 133 HIS A CA 1
ATOM 969 C C . HIS A 1 133 ? -13.724 7.999 0.678 1.00 96.81 133 HIS A C 1
ATOM 971 O O . HIS A 1 133 ? -13.966 7.586 -0.456 1.00 96.81 133 HIS A O 1
ATOM 977 N N . GLY A 1 134 ? -12.881 9.012 0.893 1.00 97.12 134 GLY A N 1
ATOM 978 C CA . GLY A 1 134 ? -12.151 9.720 -0.145 1.00 97.12 134 GLY A CA 1
ATOM 979 C C . GLY A 1 134 ? -10.898 8.975 -0.590 1.00 97.12 134 GLY A C 1
ATOM 980 O O . GLY A 1 134 ? -10.482 7.972 -0.000 1.00 97.12 134 GLY A O 1
ATOM 981 N N . THR A 1 135 ? -10.268 9.499 -1.635 1.00 97.12 135 THR A N 1
ATOM 982 C CA . THR A 1 135 ? -9.096 8.885 -2.254 1.00 97.12 135 THR A CA 1
ATOM 983 C C . THR A 1 135 ? -7.964 9.885 -2.464 1.00 97.12 135 THR A C 1
ATOM 985 O O . THR A 1 135 ? -8.164 11.096 -2.560 1.00 97.12 135 THR A O 1
ATOM 988 N N . ALA A 1 136 ? -6.753 9.349 -2.505 1.00 96.00 136 ALA A N 1
ATOM 989 C CA . ALA A 1 136 ? -5.531 10.034 -2.890 1.00 96.00 136 ALA A CA 1
ATOM 990 C C . ALA A 1 136 ? -4.700 9.081 -3.752 1.00 96.00 136 ALA A C 1
ATOM 992 O O . ALA A 1 136 ? -4.849 7.859 -3.643 1.00 96.00 136 ALA A O 1
ATOM 993 N N . HIS A 1 137 ? -3.794 9.609 -4.565 1.00 95.06 137 HIS A N 1
ATOM 994 C CA . HIS A 1 137 ? -2.928 8.787 -5.401 1.00 95.06 137 HIS A CA 1
ATOM 995 C C . HIS A 1 137 ? -1.458 9.096 -5.186 1.00 95.06 137 HIS A C 1
ATOM 997 O O . HIS A 1 137 ? -1.065 10.109 -4.615 1.00 95.06 137 HIS A O 1
ATOM 1003 N N . PHE A 1 138 ? -0.630 8.185 -5.665 1.00 93.69 138 PHE A N 1
ATOM 1004 C CA . PHE A 1 138 ? 0.789 8.400 -5.854 1.00 93.69 138 PHE A CA 1
ATOM 1005 C C . PHE A 1 138 ? 1.238 7.613 -7.082 1.00 93.69 138 PHE A C 1
ATOM 1007 O O . PHE A 1 138 ? 0.567 6.679 -7.537 1.00 93.69 138 PHE A O 1
ATOM 1014 N N . LEU A 1 139 ? 2.385 8.004 -7.623 1.00 93.88 139 LEU A N 1
ATOM 1015 C CA . LEU A 1 139 ? 2.969 7.372 -8.797 1.00 93.88 139 LEU A CA 1
ATOM 1016 C C . LEU A 1 139 ? 4.216 6.590 -8.397 1.00 93.88 139 LEU A C 1
ATOM 1018 O O . LEU A 1 139 ? 4.995 7.045 -7.556 1.00 93.88 139 LEU A O 1
ATOM 1022 N N . ILE A 1 140 ? 4.420 5.438 -9.029 1.00 94.62 140 ILE A N 1
ATOM 1023 C CA . ILE A 1 140 ? 5.707 4.741 -9.022 1.00 94.62 140 ILE A CA 1
ATOM 1024 C C . ILE A 1 140 ? 6.188 4.635 -10.461 1.00 94.62 140 ILE A C 1
ATOM 1026 O O . ILE A 1 140 ? 5.471 4.132 -11.321 1.00 94.62 140 ILE A O 1
ATOM 1030 N N . HIS A 1 141 ? 7.410 5.078 -10.706 1.00 94.50 141 HIS A N 1
ATOM 1031 C CA . HIS A 1 141 ? 8.103 4.939 -11.974 1.00 94.50 141 HIS A CA 1
ATOM 1032 C C . HIS A 1 141 ? 9.190 3.861 -11.883 1.00 94.50 141 HIS A C 1
ATOM 1034 O O . HIS A 1 141 ? 9.891 3.769 -10.874 1.00 94.50 141 HIS A O 1
ATOM 1040 N N . TRP A 1 142 ? 9.349 3.063 -12.938 1.00 94.44 142 TRP A N 1
ATOM 1041 C CA . TRP A 1 142 ? 10.449 2.111 -13.078 1.00 94.44 142 TRP A CA 1
ATOM 1042 C C . TRP A 1 142 ? 10.845 1.909 -14.545 1.00 94.44 142 TRP A C 1
ATOM 1044 O O . TRP A 1 142 ? 10.039 2.074 -15.460 1.00 94.44 142 TRP A O 1
ATOM 1054 N N . GLU A 1 143 ? 12.090 1.488 -14.762 1.00 93.06 143 GLU A N 1
ATOM 1055 C CA . GLU A 1 143 ? 12.579 1.033 -16.066 1.00 93.06 143 GLU A CA 1
ATOM 1056 C C . GLU A 1 143 ? 12.341 -0.480 -16.189 1.00 93.06 143 GLU A C 1
ATOM 1058 O O . GLU A 1 143 ? 12.632 -1.231 -15.258 1.00 93.06 143 GLU A O 1
ATOM 1063 N N . GLN A 1 144 ? 11.823 -0.946 -17.324 1.00 92.88 144 GLN A N 1
ATOM 1064 C CA . GLN A 1 144 ? 11.594 -2.376 -17.596 1.00 92.88 144 GLN A CA 1
ATOM 1065 C C . GLN A 1 144 ? 12.595 -2.978 -18.593 1.00 92.88 144 GLN A C 1
ATOM 1067 O O . GLN A 1 144 ? 12.546 -4.183 -18.860 1.00 92.88 144 GLN A O 1
ATOM 1072 N N . VAL A 1 145 ? 13.492 -2.156 -19.146 1.00 92.06 145 VAL A N 1
ATOM 1073 C CA . VAL A 1 145 ? 14.592 -2.587 -20.015 1.00 92.06 145 VAL A CA 1
ATOM 1074 C C . VAL A 1 145 ? 15.864 -2.749 -19.175 1.00 92.06 145 VAL A C 1
ATOM 1076 O O . VAL A 1 145 ? 16.181 -1.858 -18.388 1.00 92.06 145 VAL A O 1
ATOM 1079 N N . PRO A 1 146 ? 16.605 -3.865 -19.314 1.00 92.50 146 PRO A N 1
ATOM 1080 C CA . PRO A 1 146 ? 17.862 -4.056 -18.599 1.00 92.50 146 PRO A CA 1
ATOM 1081 C C . PRO A 1 146 ? 18.844 -2.909 -18.852 1.00 92.50 146 PRO A C 1
ATOM 1083 O O . PRO A 1 146 ? 19.029 -2.481 -19.994 1.00 92.50 146 PRO A O 1
ATOM 1086 N N . VAL A 1 147 ? 19.495 -2.429 -17.793 1.00 87.62 147 VAL A N 1
ATOM 1087 C CA . VAL A 1 147 ? 20.483 -1.344 -17.874 1.00 87.62 147 VAL A CA 1
ATOM 1088 C C . VAL A 1 147 ? 21.877 -1.834 -17.493 1.00 87.62 147 VAL A C 1
ATOM 1090 O O . VAL A 1 147 ? 22.051 -2.748 -16.686 1.00 87.62 147 VAL A O 1
ATOM 1093 N N . GLY A 1 148 ? 22.909 -1.209 -18.063 1.00 86.88 148 GLY A N 1
ATOM 1094 C CA . GLY A 1 148 ? 24.297 -1.576 -17.784 1.00 86.88 148 GLY A CA 1
ATOM 1095 C C . GLY A 1 148 ? 24.601 -3.028 -18.171 1.00 86.88 148 GLY A C 1
ATOM 1096 O O . GLY A 1 148 ? 24.493 -3.391 -19.337 1.00 86.88 148 GLY A O 1
ATOM 1097 N N . GLY A 1 149 ? 25.022 -3.839 -17.196 1.00 87.50 149 GLY A N 1
ATOM 1098 C CA . GLY A 1 149 ? 25.355 -5.258 -17.388 1.00 87.50 149 GLY A CA 1
ATOM 1099 C C . GLY A 1 149 ? 24.200 -6.233 -17.137 1.00 87.50 149 GLY A C 1
ATOM 1100 O O . GLY A 1 149 ? 24.422 -7.443 -17.151 1.00 87.50 149 GLY A O 1
ATOM 1101 N N . GLU A 1 150 ? 22.991 -5.741 -16.857 1.00 90.50 150 GLU A N 1
ATOM 1102 C CA . GLU A 1 150 ? 21.828 -6.600 -16.638 1.00 90.50 150 GLU A CA 1
ATOM 1103 C C . GLU A 1 150 ? 21.411 -7.306 -17.938 1.00 90.50 150 GLU A C 1
ATOM 1105 O O . GLU A 1 150 ? 21.315 -6.692 -18.998 1.00 90.50 150 GLU A O 1
ATOM 1110 N N . THR A 1 151 ? 21.119 -8.605 -17.856 1.00 88.69 151 THR A N 1
ATOM 1111 C CA . THR A 1 151 ? 20.559 -9.388 -18.975 1.00 88.69 151 THR A CA 1
ATOM 1112 C C . THR A 1 151 ? 19.071 -9.681 -18.791 1.00 88.69 151 THR A C 1
ATOM 1114 O O . THR A 1 151 ? 18.343 -9.840 -19.768 1.00 88.69 151 THR A O 1
ATOM 1117 N N . THR A 1 152 ? 18.600 -9.726 -17.543 1.00 90.81 152 THR A N 1
ATOM 1118 C CA . THR A 1 152 ? 17.194 -9.913 -17.166 1.00 90.81 152 THR A CA 1
ATOM 1119 C C . THR A 1 152 ? 16.899 -9.199 -15.854 1.00 90.81 152 THR A C 1
ATOM 1121 O O . THR A 1 152 ? 17.789 -9.085 -15.014 1.00 90.81 152 THR A O 1
ATOM 1124 N N . CYS A 1 153 ? 15.638 -8.823 -15.643 1.00 92.62 153 CYS A N 1
ATOM 1125 C CA . CYS A 1 153 ? 15.176 -8.179 -14.413 1.00 92.62 153 CYS A CA 1
ATOM 1126 C C . CYS A 1 153 ? 14.097 -9.044 -13.742 1.00 92.62 153 CYS A C 1
ATOM 1128 O O . CYS A 1 153 ? 13.219 -9.547 -14.464 1.00 92.62 153 CYS A O 1
ATOM 1130 N N . PRO A 1 154 ? 14.139 -9.226 -12.405 1.00 94.12 154 PRO A N 1
ATOM 1131 C CA . PRO A 1 154 ? 13.088 -9.912 -11.662 1.00 94.12 154 PRO A CA 1
ATOM 1132 C C . PRO A 1 154 ? 11.708 -9.304 -11.926 1.00 94.12 154 PRO A C 1
ATOM 1134 O O . PRO A 1 154 ? 11.578 -8.111 -12.202 1.00 94.12 154 PR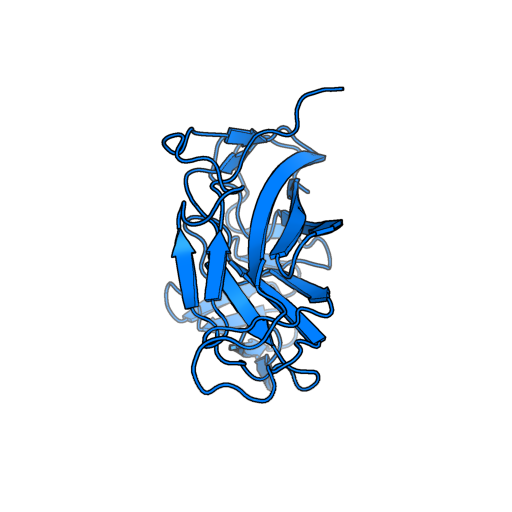O A O 1
ATOM 1137 N N . VAL A 1 155 ? 10.675 -10.141 -11.839 1.00 96.62 155 VAL A N 1
ATOM 1138 C CA . VAL A 1 155 ? 9.278 -9.716 -11.957 1.00 96.62 155 VAL A CA 1
ATOM 1139 C C . VAL A 1 155 ? 8.592 -10.007 -10.634 1.00 96.62 155 VAL A C 1
ATOM 1141 O O . VAL A 1 155 ? 8.627 -11.145 -10.165 1.00 96.62 155 VAL A O 1
ATOM 1144 N N . SER A 1 156 ? 7.989 -8.989 -10.027 1.00 97.88 156 SER A N 1
ATOM 1145 C CA . SER A 1 156 ? 7.184 -9.174 -8.822 1.00 97.88 156 SER A CA 1
ATOM 1146 C C . SER A 1 156 ? 5.910 -9.953 -9.124 1.00 97.88 156 SER A C 1
ATOM 1148 O O . SER A 1 156 ? 5.404 -9.917 -10.241 1.00 97.88 156 SER A O 1
ATOM 1150 N N . ALA A 1 157 ? 5.355 -10.606 -8.110 1.00 98.00 157 ALA A N 1
ATOM 1151 C CA . ALA A 1 157 ? 3.961 -11.046 -8.123 1.00 98.00 157 ALA A CA 1
ATOM 1152 C C . ALA A 1 157 ? 3.071 -10.118 -7.281 1.00 98.00 157 ALA A C 1
ATOM 1154 O O . ALA A 1 157 ? 1.848 -10.094 -7.447 1.00 98.00 157 ALA A O 1
ATOM 1155 N N . ARG A 1 158 ? 3.671 -9.382 -6.336 1.00 97.56 158 ARG A N 1
ATOM 1156 C CA . ARG A 1 158 ? 2.974 -8.461 -5.436 1.00 97.56 158 ARG A CA 1
ATOM 1157 C C . ARG A 1 158 ? 3.819 -7.224 -5.157 1.00 97.56 158 ARG A C 1
ATOM 1159 O O . ARG A 1 158 ? 5.047 -7.264 -5.231 1.00 97.56 158 ARG A O 1
ATOM 1166 N N . LEU A 1 159 ? 3.142 -6.148 -4.782 1.00 97.81 159 LEU A N 1
ATOM 1167 C CA . LEU A 1 159 ? 3.741 -4.918 -4.285 1.00 97.81 159 LEU A CA 1
ATOM 1168 C C . LEU A 1 159 ? 3.230 -4.671 -2.867 1.00 97.81 159 LEU A C 1
ATOM 1170 O O . LEU A 1 159 ? 2.019 -4.607 -2.653 1.00 97.81 159 LEU A O 1
ATOM 1174 N N . ALA A 1 160 ? 4.154 -4.522 -1.925 1.00 97.50 160 ALA A N 1
ATOM 1175 C CA . ALA A 1 160 ? 3.886 -4.041 -0.578 1.00 97.50 160 ALA A CA 1
ATOM 1176 C C . ALA A 1 160 ? 4.171 -2.537 -0.520 1.00 97.50 160 ALA A C 1
ATOM 1178 O O . ALA A 1 160 ? 5.270 -2.106 -0.868 1.00 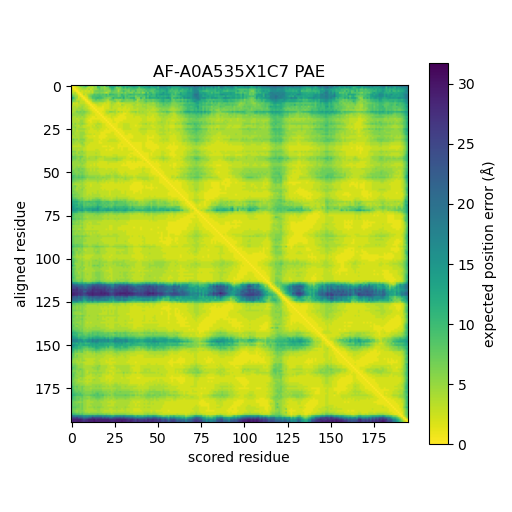97.50 160 ALA A O 1
ATOM 1179 N N . VAL A 1 161 ? 3.192 -1.743 -0.092 1.00 97.62 161 VAL A N 1
ATOM 1180 C CA . VAL A 1 161 ? 3.299 -0.284 0.035 1.00 97.62 161 VAL A CA 1
ATOM 1181 C C . VAL A 1 161 ? 3.065 0.104 1.480 1.00 97.62 161 VAL A C 1
ATOM 1183 O O . VAL A 1 161 ? 2.010 -0.188 2.037 1.00 97.62 161 VAL A O 1
ATOM 1186 N N . ILE A 1 162 ? 4.037 0.786 2.072 1.00 96.56 162 ILE A N 1
ATOM 1187 C CA . ILE A 1 162 ? 3.937 1.315 3.433 1.00 96.56 162 ILE A CA 1
ATOM 1188 C C . ILE A 1 162 ? 3.503 2.772 3.314 1.00 96.56 162 ILE A C 1
ATOM 1190 O O . ILE A 1 162 ? 4.162 3.551 2.621 1.00 96.56 162 ILE A O 1
ATOM 1194 N N . GLY A 1 163 ? 2.387 3.135 3.949 1.00 94.38 163 GLY A N 1
ATOM 1195 C CA . GLY A 1 163 ? 1.920 4.521 3.970 1.00 94.38 163 GLY A CA 1
ATOM 1196 C C . GLY A 1 163 ? 2.983 5.475 4.540 1.00 94.38 163 GLY A C 1
ATOM 1197 O O . GLY A 1 163 ? 3.874 5.039 5.275 1.00 94.38 163 GLY A O 1
ATOM 1198 N N . PRO A 1 164 ? 2.934 6.777 4.212 1.00 93.81 164 PRO A N 1
ATOM 1199 C CA . PRO A 1 164 ? 3.803 7.747 4.867 1.00 93.81 164 PRO A CA 1
ATOM 1200 C C . PRO A 1 164 ? 3.645 7.687 6.395 1.00 93.81 164 PRO A C 1
ATOM 1202 O O . PRO A 1 164 ? 2.523 7.690 6.896 1.00 93.81 164 PRO A O 1
ATOM 1205 N N . ASP A 1 165 ? 4.769 7.609 7.113 1.00 91.75 165 ASP A N 1
ATOM 1206 C CA . ASP A 1 165 ? 4.844 7.479 8.580 1.00 91.75 165 ASP A CA 1
ATOM 1207 C C . ASP A 1 165 ? 4.085 6.273 9.180 1.00 91.75 165 ASP A C 1
ATOM 1209 O O . ASP A 1 165 ? 3.735 6.262 10.365 1.00 91.75 165 ASP A O 1
ATOM 1213 N N . GLU A 1 166 ? 3.867 5.230 8.374 1.00 95.06 166 GLU A N 1
ATOM 1214 C CA . GLU A 1 166 ? 3.300 3.950 8.803 1.00 95.06 166 GLU A CA 1
ATOM 1215 C C . GLU A 1 166 ? 4.365 2.848 8.903 1.00 95.06 166 GLU A C 1
ATOM 1217 O O . GLU A 1 166 ? 5.488 2.978 8.412 1.00 95.06 166 GLU A O 1
ATOM 1222 N N . PHE A 1 167 ? 4.008 1.751 9.576 1.00 90.88 167 PHE A N 1
ATOM 1223 C CA . PHE A 1 167 ? 4.937 0.659 9.895 1.00 90.88 167 PHE A CA 1
ATOM 1224 C C . PHE A 1 167 ? 4.727 -0.583 9.036 1.00 90.88 167 PHE A C 1
ATOM 1226 O O . PHE A 1 167 ? 5.695 -1.263 8.698 1.00 90.88 167 PHE A O 1
ATOM 1233 N N . LEU A 1 168 ? 3.473 -0.889 8.696 1.00 93.62 168 LEU A N 1
ATOM 1234 C CA . LEU A 1 168 ? 3.118 -2.101 7.971 1.00 93.62 168 LEU A CA 1
ATOM 1235 C C . LEU A 1 168 ? 2.596 -1.790 6.575 1.00 93.62 168 LEU A C 1
ATOM 1237 O O . LEU A 1 168 ? 1.991 -0.740 6.351 1.00 93.62 168 LEU A O 1
ATOM 1241 N N . PRO A 1 169 ? 2.841 -2.694 5.616 1.00 95.38 169 PRO A N 1
ATOM 1242 C CA . PRO A 1 169 ? 2.414 -2.476 4.254 1.00 95.38 169 PRO A CA 1
ATOM 1243 C C . PRO A 1 169 ? 0.964 -2.896 4.015 1.00 95.38 169 PRO A C 1
ATOM 1245 O O . PRO A 1 169 ? 0.477 -3.894 4.545 1.00 95.38 169 PRO A O 1
ATOM 1248 N N . LEU A 1 170 ? 0.329 -2.217 3.068 1.00 96.12 170 LEU A N 1
ATOM 1249 C CA . LEU A 1 170 ? -0.771 -2.772 2.291 1.00 96.12 170 LEU A CA 1
ATOM 1250 C C . LEU A 1 170 ? -0.185 -3.516 1.089 1.00 96.12 170 LEU A C 1
ATOM 1252 O O . LEU A 1 170 ? 0.689 -2.991 0.398 1.00 96.12 170 LEU A O 1
ATOM 1256 N N . THR A 1 171 ? -0.655 -4.735 0.827 1.00 96.25 171 THR A N 1
ATOM 1257 C CA . THR A 1 171 ? -0.113 -5.579 -0.248 1.00 96.25 171 THR A CA 1
ATOM 1258 C C . THR A 1 171 ? -1.150 -5.822 -1.335 1.00 96.25 171 THR A C 1
ATOM 1260 O O . THR A 1 171 ? -2.249 -6.290 -1.046 1.00 96.25 171 THR A O 1
ATOM 1263 N N . ILE A 1 172 ? -0.779 -5.571 -2.592 1.00 96.69 172 ILE A N 1
ATOM 1264 C CA . ILE A 1 172 ? -1.623 -5.832 -3.766 1.00 96.69 172 ILE A CA 1
ATOM 1265 C C . ILE A 1 172 ? -0.923 -6.754 -4.772 1.00 96.69 172 ILE A C 1
ATOM 1267 O O . ILE A 1 172 ? 0.302 -6.699 -4.908 1.00 96.69 172 ILE A O 1
ATOM 1271 N N . PRO A 1 173 ? -1.670 -7.605 -5.498 1.00 97.12 173 PRO A N 1
ATOM 1272 C CA . PRO A 1 173 ? -1.114 -8.379 -6.601 1.00 97.12 173 PRO A CA 1
ATOM 1273 C C . PRO A 1 173 ? -0.819 -7.462 -7.792 1.00 97.12 173 PRO A C 1
ATOM 1275 O O . PRO A 1 173 ? -1.704 -6.756 -8.272 1.00 97.12 173 PRO A O 1
ATOM 1278 N N . ILE A 1 174 ? 0.423 -7.477 -8.274 1.00 97.06 174 ILE A N 1
ATOM 1279 C CA . ILE A 1 174 ? 0.842 -6.745 -9.474 1.00 97.06 174 ILE A CA 1
ATOM 1280 C C . ILE A 1 174 ? 2.176 -7.292 -9.987 1.00 97.06 174 ILE A C 1
ATOM 1282 O O . ILE A 1 174 ? 3.087 -7.596 -9.210 1.00 97.06 174 ILE A O 1
ATOM 1286 N N . ASN A 1 175 ? 2.291 -7.371 -11.313 1.00 96.88 175 ASN A N 1
ATOM 1287 C CA . ASN A 1 175 ? 3.527 -7.743 -11.983 1.00 96.88 175 ASN A CA 1
ATOM 1288 C C . ASN A 1 175 ? 4.307 -6.487 -12.369 1.00 96.88 175 ASN A C 1
ATOM 1290 O O . ASN A 1 175 ? 3.929 -5.780 -13.302 1.00 96.88 175 ASN A O 1
ATOM 1294 N N . ILE A 1 176 ? 5.408 -6.235 -11.670 1.00 96.62 176 ILE A N 1
ATOM 1295 C CA . ILE A 1 176 ? 6.345 -5.152 -11.958 1.00 96.62 176 ILE A CA 1
ATOM 1296 C C . ILE A 1 176 ? 7.678 -5.785 -12.335 1.00 96.62 176 ILE A C 1
ATOM 1298 O O . ILE A 1 176 ? 8.284 -6.509 -11.545 1.00 96.62 176 ILE A O 1
ATOM 1302 N N . ARG A 1 177 ? 8.138 -5.506 -13.556 1.00 96.25 177 ARG A N 1
ATOM 1303 C CA . ARG A 1 177 ? 9.499 -5.809 -14.004 1.00 96.25 177 ARG A CA 1
ATOM 1304 C C . ARG A 1 177 ? 10.344 -4.554 -13.823 1.00 96.25 177 ARG A C 1
ATOM 1306 O O . ARG A 1 177 ? 10.369 -3.724 -14.724 1.00 96.25 177 ARG A O 1
ATOM 1313 N N . ALA A 1 178 ? 11.004 -4.425 -12.677 1.00 94.75 178 ALA A N 1
ATOM 1314 C CA . ALA A 1 178 ? 11.883 -3.294 -12.392 1.00 94.75 178 ALA A CA 1
ATOM 1315 C C . ALA A 1 178 ? 13.350 -3.679 -12.628 1.00 94.75 178 ALA A C 1
ATOM 1317 O O . ALA A 1 178 ? 13.896 -4.558 -11.958 1.00 94.75 178 ALA A O 1
ATOM 1318 N N . CYS A 1 179 ? 13.974 -3.020 -13.595 1.00 94.75 179 CYS A N 1
ATOM 1319 C CA . CYS A 1 179 ? 15.396 -3.105 -13.906 1.00 94.75 179 CYS A CA 1
ATOM 1320 C C . CYS A 1 179 ? 16.206 -2.070 -13.108 1.00 94.75 179 CYS A C 1
ATOM 1322 O O . CYS A 1 179 ? 15.659 -1.310 -12.304 1.00 94.75 179 CYS A O 1
ATOM 1324 N N . GLY A 1 180 ? 17.528 -2.069 -13.278 1.00 93.12 180 GLY A N 1
ATOM 1325 C CA . GLY A 1 180 ? 18.432 -1.175 -12.555 1.00 93.12 180 GLY A CA 1
ATOM 1326 C C . GLY A 1 180 ? 18.517 -1.508 -11.068 1.00 93.12 180 GLY A C 1
ATOM 1327 O O . GLY A 1 180 ? 18.458 -0.612 -10.227 1.00 93.12 180 GLY A O 1
ATOM 1328 N N . GLY A 1 181 ? 18.599 -2.799 -10.737 1.00 93.19 181 GLY A N 1
ATOM 1329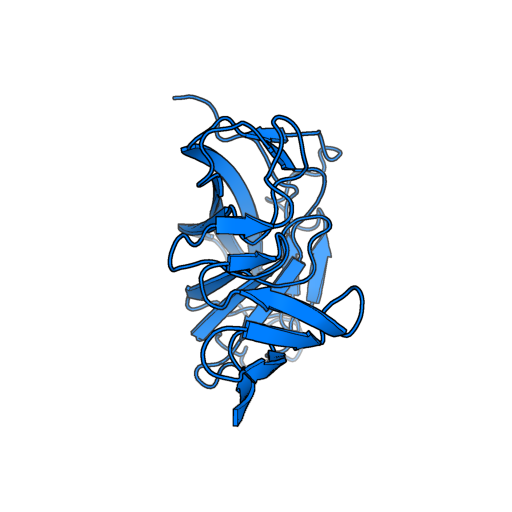 C CA . GLY A 1 181 ? 18.617 -3.287 -9.356 1.00 93.19 181 GLY A CA 1
ATOM 1330 C C . GLY A 1 181 ? 17.274 -3.166 -8.628 1.00 93.19 181 GLY A C 1
ATOM 1331 O O . GLY A 1 181 ? 17.255 -3.098 -7.399 1.00 93.19 181 GLY A O 1
ATOM 1332 N N . GLY A 1 182 ? 16.160 -3.118 -9.367 1.00 94.62 182 GLY A N 1
ATOM 1333 C CA . GLY A 1 182 ? 14.820 -2.962 -8.799 1.00 94.62 182 GLY A CA 1
ATOM 1334 C C . GLY A 1 182 ? 14.514 -1.529 -8.368 1.00 94.62 182 GLY A C 1
ATOM 1335 O O . GLY A 1 182 ? 13.841 -1.309 -7.360 1.00 94.62 182 GLY A O 1
ATOM 1336 N N . ARG A 1 183 ? 15.049 -0.538 -9.088 1.00 94.44 183 ARG A N 1
ATOM 1337 C CA . ARG A 1 183 ? 14.816 0.870 -8.772 1.00 94.44 183 ARG A CA 1
ATOM 1338 C C . ARG A 1 183 ? 13.356 1.249 -9.014 1.00 94.44 183 ARG A C 1
ATOM 1340 O O . ARG A 1 183 ? 12.828 1.032 -10.101 1.00 94.44 183 ARG A O 1
ATOM 1347 N N . LEU A 1 184 ? 12.749 1.863 -8.004 1.00 95.19 184 LEU A N 1
ATOM 1348 C CA . LEU A 1 184 ? 11.409 2.433 -8.032 1.00 95.19 184 LEU A CA 1
ATOM 1349 C C . LEU A 1 184 ? 11.505 3.909 -7.645 1.00 95.19 184 LEU A C 1
ATOM 1351 O O . LEU A 1 184 ? 11.835 4.226 -6.500 1.00 95.19 184 LEU A O 1
ATOM 1355 N N . ASP A 1 185 ? 11.210 4.817 -8.569 1.00 94.12 185 ASP A N 1
ATOM 1356 C CA . ASP A 1 185 ? 11.082 6.229 -8.229 1.00 94.12 185 ASP A CA 1
ATOM 1357 C C . ASP A 1 185 ? 9.643 6.518 -7.776 1.00 94.12 185 ASP A C 1
ATOM 1359 O O . ASP A 1 185 ? 8.691 6.325 -8.530 1.00 94.12 185 ASP A O 1
ATOM 1363 N N . VAL A 1 186 ? 9.470 6.948 -6.527 1.00 93.06 186 VAL A N 1
ATOM 1364 C CA . VAL A 1 186 ? 8.158 7.066 -5.875 1.00 93.06 186 VAL A CA 1
ATOM 1365 C C . VAL A 1 186 ? 7.799 8.532 -5.662 1.00 93.06 186 VAL A C 1
ATOM 1367 O O . VAL A 1 186 ? 8.573 9.294 -5.077 1.00 93.06 186 VAL A O 1
ATOM 1370 N N . GLY A 1 187 ? 6.610 8.921 -6.120 1.00 91.75 187 GLY A N 1
ATOM 1371 C CA . GLY A 1 187 ? 6.027 10.243 -5.899 1.00 91.75 187 GLY A CA 1
ATOM 1372 C C . GLY A 1 187 ? 5.425 10.412 -4.512 1.00 91.75 187 GLY A C 1
ATOM 1373 O O . GLY A 1 187 ? 5.072 9.441 -3.843 1.00 91.75 187 GLY A O 1
ATOM 1374 N N . ALA A 1 188 ? 5.331 11.666 -4.070 1.00 92.44 188 ALA A N 1
ATOM 1375 C CA . ALA A 1 188 ? 4.597 11.991 -2.855 1.00 92.44 188 ALA A CA 1
ATOM 1376 C C . ALA A 1 188 ? 3.116 11.650 -3.050 1.00 92.44 188 ALA A C 1
ATOM 1378 O O . ALA A 1 188 ? 2.622 11.640 -4.180 1.00 92.44 188 ALA A O 1
ATOM 1379 N N . VAL A 1 189 ? 2.407 11.396 -1.952 1.00 93.62 189 VAL A N 1
ATOM 1380 C CA . VAL A 1 189 ? 0.949 11.276 -2.014 1.00 93.62 189 VAL A CA 1
ATOM 1381 C C . VAL A 1 189 ? 0.368 12.619 -2.453 1.00 93.62 189 VAL A C 1
ATOM 1383 O O . VAL A 1 189 ? 0.744 13.672 -1.935 1.00 93.62 189 VAL A O 1
ATOM 1386 N N . GLN A 1 190 ? -0.534 12.572 -3.423 1.00 92.25 190 GLN A N 1
ATOM 1387 C CA . GLN A 1 190 ? -1.213 13.710 -4.023 1.00 92.25 190 GLN A CA 1
ATOM 1388 C C . GLN A 1 190 ? -2.729 13.544 -3.869 1.00 92.25 190 GLN A C 1
ATOM 1390 O O . GLN A 1 190 ? -3.228 12.414 -3.842 1.00 92.25 190 GLN A O 1
ATOM 1395 N N . PRO A 1 191 ? -3.486 14.648 -3.747 1.00 91.81 191 PRO A N 1
ATOM 1396 C CA . PRO A 1 191 ? -4.938 14.568 -3.804 1.00 91.81 191 PRO A CA 1
ATOM 1397 C C . PRO A 1 191 ? -5.352 14.032 -5.175 1.00 91.81 191 PRO A C 1
ATOM 1399 O O . PRO A 1 191 ? -4.786 14.433 -6.194 1.00 91.81 191 PRO A O 1
ATOM 1402 N N . ASP A 1 192 ? -6.367 13.170 -5.220 1.00 84.38 192 ASP A N 1
ATOM 1403 C CA . ASP A 1 192 ? -7.058 12.941 -6.485 1.00 84.38 192 ASP A CA 1
ATOM 1404 C C . ASP A 1 192 ? -7.673 14.277 -6.903 1.00 84.38 192 ASP A C 1
ATOM 1406 O O . ASP A 1 192 ? -8.355 14.932 -6.109 1.00 84.38 192 ASP A O 1
ATOM 1410 N N . SER A 1 193 ? -7.387 14.729 -8.125 1.00 63.12 193 SER A N 1
ATOM 1411 C CA . SER A 1 193 ? -8.104 15.868 -8.685 1.00 63.12 193 SER A CA 1
ATOM 1412 C C . SER A 1 193 ? -9.586 15.518 -8.646 1.00 63.12 193 SER A C 1
ATOM 1414 O O . SER A 1 193 ? -10.008 14.568 -9.306 1.00 63.12 193 SER A O 1
ATOM 1416 N N . VAL A 1 194 ? -10.332 16.246 -7.816 1.00 41.41 194 VAL A N 1
ATOM 1417 C CA . VAL A 1 194 ? -11.790 16.185 -7.725 1.00 41.41 194 VAL A CA 1
ATOM 1418 C C . VAL A 1 194 ? -12.339 16.214 -9.151 1.00 41.41 194 VAL A C 1
ATOM 1420 O O . VAL A 1 194 ? -11.955 17.094 -9.924 1.00 41.41 194 VAL A O 1
ATOM 1423 N N . ALA A 1 195 ? -13.145 15.208 -9.500 1.00 33.16 195 ALA A N 1
ATOM 1424 C CA . ALA A 1 195 ? -13.870 15.164 -10.766 1.00 33.16 195 ALA A CA 1
ATOM 1425 C C . ALA A 1 195 ? -14.696 16.440 -10.988 1.00 33.16 195 ALA A C 1
ATOM 1427 O O . ALA A 1 195 ? -15.232 16.975 -9.988 1.00 33.16 195 ALA A O 1
#

pLDDT: mean 90.74, std 10.81, range [33.16, 98.06]

Secondary structure (DSSP, 8-state):
-EEEETTTTEEEEE-SSEEEEEETTEEEEEETTEEETTS--TT-PEEESPP-TTSB--GGGEEEEEEEEEEETTEEEEEEEEEE-SSS-EEE-S--EEEEE-TTSPBPP-EEEET-TTTS--PPP--EEE-TT-EEEEEEEEE-S--TT-S---B-SEEEEEPTT-SSEEEEE---B--TTTEEEEPPPEE----

Radius of gyration: 17.6 Å; Cα contacts (8 Å, |Δi|>4): 499; chains: 1; bounding box: 42×40×48 Å

Solvent-accessible surface area (backbone atoms only — not comparable to full-atom values): 10472 Å² total; per-residue (Å²): 90,80,45,76,40,76,93,78,73,32,50,35,36,35,81,87,58,41,32,41,36,52,49,101,89,42,78,45,76,43,46,62,74,38,37,48,38,54,34,77,39,94,83,70,52,53,49,42,74,72,83,56,73,64,38,68,58,37,39,34,39,50,47,74,45,79,78,51,72,54,74,56,97,51,37,36,39,36,39,33,36,42,32,34,71,34,95,43,30,24,28,48,57,36,45,53,48,68,41,36,14,35,86,88,66,49,79,45,70,54,39,75,35,78,45,28,72,97,78,15,60,78,66,77,66,48,80,29,77,29,47,46,67,25,52,30,31,34,38,40,34,30,35,60,48,58,45,93,89,46,88,71,54,65,61,24,41,22,40,33,36,20,49,41,97,50,85,38,55,49,74,43,83,43,79,48,49,26,16,68,71,19,31,33,19,26,13,37,52,39,67,53,80,79,128

Sequence (195 aa):
MLVWRKADNLTAFTNGTQSWVDGPFGVETRLDAQRFFWEPNPDGLAIIPTPTAGDRCHTAGLALAVVGSDAGAGNVVGTFRLTNQLDMSCTFFGFPGAQLLDAAGDPLPTNVVRGGGFSATSAPPLTVVVPAHGTAHFLIHWEQVPVGGETTCPVSARLAVIGPDEFLPLTIPINIRACGGGRLDVGAVQPDSVA